Protein 1HDO (pdb70)

Organism: Homo sapiens (NCBI:txid9606)

Radius of gyration: 15.51 Å; Cα contacts (8 Å, |Δi|>4): 455; chains: 1; bounding box: 37×44×35 Å

Nearest PDB structures (foldseek):
  7er7-assembly1_A  TM=9.898E-01  e=9.918E-41  Homo sapiens
  6opl-assembly1_A  TM=9.781E-01  e=6.608E-40  Homo sapiens
  6jkh-assembly1_B  TM=7.289E-01  e=4.447E-11  Homo sapiens
  8skb-assembly2_C  TM=8.004E-01  e=4.472E-08  Myrciaria dubia
  8skb-assembly2_D-3  TM=7.369E-01  e=1.580E-08  Myrciaria dubia

Foldseek 3Di:
DAFAEEEEEPLLPPLNVLLQLVCQVVRHQYEYEAQDCVSHDDDGGDHNYYQHDALLDLVSLLVRQAPGQEYEYPDDDVPDQDADQRLLSSLLSNLVSCVVRVHFYYEYEQALCVQPDVVPDPVSNVRSNVNSVSNVVSQLPSNGFYFYEHEAAEAQDDDDCPWDKDQRSDGDDRYDHSNNSSVVSVVVRGDSPRGSTYIYTDDDD

Solvent-accessible surface area: 9564 Å² total; per-residue (Å²): 235,84,28,107,52,0,0,0,1,15,0,24,18,95,9,1,64,15,0,2,32,29,0,35,136,71,44,31,52,0,7,0,12,5,180,64,60,95,130,29,62,88,152,50,44,135,20,57,79,68,20,92,13,42,11,83,107,62,71,26,0,48,129,0,0,39,51,13,59,0,0,0,0,18,28,46,28,143,148,82,68,55,116,21,69,58,0,0,69,0,0,111,30,0,16,62,4,0,118,74,75,69,6,71,9,0,0,0,11,6,16,0,38,38,48,38,62,98,119,149,16,55,125,181,55,62,26,18,4,56,0,22,76,87,0,25,99,18,0,126,105,11,72,34,81,10,0,2,0,2,6,9,129,42,6,115,43,100,90,58,36,62,30,58,38,34,95,67,1,174,42,54,23,147,32,0,0,52,47,0,0,0,65,1,0,18,96,0,8,84,22,110,95,28,29,71,84,25,0,1,0,0,34,127,106

B-factor: mean 17.64, std 9.63, range [7.22, 84.58]

GO terms:
  GO:0005737 cytoplasm (C, IDA)
  GO:0005829 cytosol (C, IDA)
  GO:0042167 heme catabolic process (P, IDA)
  GO:0035605 peptidyl-cysteine S-nitrosylase activity (F, IDA)
  GO:0042602 riboflavin reductase (NADPH) activity (F, IDA)
  GO:0004074 biliverdin reductase [NAD(P)H] activity (F, IDA)
  GO:0046627 negative regulation of insulin receptor signaling pathway (P, IDA)
  GO:0052873 FMN reductase (NADPH) activity (F, EXP)
  GO:0052874 FMN reductase (NADH) activity (F, EXP)
  GO:0005737 cytoplasm (C, EXP)
  GO:0042602 riboflavin reductase (NADPH) activity (F, EXP)
  GO:0042602 riboflavin reductase (NADPH) activity (F, IMP)
  GO:0030219 megakaryocyte differentiation (P, IMP)
  GO:0004074 biliverdin reductase [NAD(P)H] activity (F, TAS)
  GO:0005829 cytosol (C, TAS)
  GO:0005515 protein binding (F, IPI)
  GO:0070062 extracellular exosome (C, HDA)

Secondary structure (DSSP, 8-state):
----EEEEESTTSHHHHHHHHHHHHTT-EEEEEES-GGGS-SSS---SEEEES-TTSHHHHHHHHTT-SEEEE----TT--S---HHHHHHHHHHHHHHHHT--EEEEE--GGGTS-TT-S-GGGHHHHHHHHHHHHHHHHT-SEEEEE--SEEE-PPP-S--EEESSS-SS-SEEEHHHHHHHHHHTTS-STTTT-EEEEE---

CATH classification: 3.40.50.720

InterPro domains:
  IPR016040 NAD(P)-binding domain [PF13460] (10-191)
  IPR036291 NAD(P)-binding domain superfamily [SSF51735] (1-197)
  IPR051606 Polyketide Oxidoreductase-like [PTHR43355] (1-206)

Sequence (205 aa):
MAVKKIAIFGATGQTGLTTLAQAVQAGYEVTVLVRDSSRLPSEGPRPAHVVVGDVLQAADVDKTVAGQDAVIVLLGTRNDLSPTTVMSEGARNIVAAMKAHGVDKVVACTSAFLLWDPTKVPPRLQAVTDDHIRMHKVLRESGGLKYVAVMPPHIGDQPLTGAYTVTLDGRGPSRVISKHDLGHFMLRCLTTDEYDGHSTYPSHQY

Structure (mmCIF, N/CA/C/O backbone):
data_1HDO
#
_entry.id   1HDO
#
_cell.length_a   40.000
_cell.length_b   49.200
_cell.length_c   106.600
_cell.angle_alpha   90.00
_cell.angle_beta   90.00
_cell.angle_gamma   90.00
#
_symmetry.space_group_name_H-M   'P 21 21 21'
#
loop_
_entity.id
_entity.type
_entity.pdbx_description
1 polymer 'BILIVERDIN IX BETA REDUCTASE'
2 non-polymer 'NADP NICOTINAMIDE-ADENINE-DINUCLEOTIDE PHOSPHATE'
3 water water
#
loop_
_atom_site.group_PDB
_atom_site.id
_atom_site.type_symbol
_atom_site.label_atom_id
_atom_site.label_alt_id
_atom_site.label_comp_id
_atom_site.label_asym_id
_atom_site.label_entity_id
_atom_site.label_seq_id
_atom_site.pdbx_PDB_ins_code
_atom_site.Cartn_x
_atom_site.Cartn_y
_atom_site.Cartn_z
_atom_site.occupancy
_atom_site.B_iso_or_equiv
_atom_site.auth_seq_id
_atom_site.auth_comp_id
_atom_site.auth_asym_id
_atom_site.auth_atom_id
_atom_site.pdbx_PDB_model_num
ATOM 1 N N . MET A 1 1 ? 13.092 21.693 19.874 1.00 53.31 1 MET A N 1
ATOM 2 C CA . MET A 1 1 ? 14.390 21.823 19.209 1.00 49.67 1 MET A CA 1
ATOM 3 C C . MET A 1 1 ? 14.873 20.666 18.367 1.00 46.04 1 MET A C 1
ATOM 4 O O . MET A 1 1 ? 14.828 19.461 18.699 1.00 50.83 1 MET A O 1
ATOM 9 N N . ALA A 1 2 ? 15.422 20.984 17.157 1.00 39.41 2 ALA A N 1
ATOM 10 C CA . ALA A 1 2 ? 15.546 19.805 16.307 1.00 33.96 2 ALA A CA 1
ATOM 11 C C . ALA A 1 2 ? 16.942 19.170 16.354 1.00 26.32 2 ALA A C 1
ATOM 12 O O . ALA A 1 2 ? 17.991 19.772 16.613 1.00 33.05 2 ALA A O 1
ATOM 19 N N . VAL A 1 3 ? 16.924 17.879 16.087 1.00 19.76 3 VAL A N 1
ATOM 20 C CA . VAL A 1 3 ? 18.170 17.135 15.982 1.00 15.83 3 VAL A CA 1
ATOM 21 C C . VAL A 1 3 ? 18.995 17.743 14.844 1.00 14.75 3 VAL A C 1
ATOM 22 O O . VAL A 1 3 ? 18.538 17.965 13.737 1.00 16.62 3 VAL A O 1
ATOM 35 N N . LYS A 1 4 ? 20.276 17.966 15.129 1.00 14.97 4 LYS A N 1
ATOM 36 C CA . LYS A 1 4 ? 21.222 18.395 14.116 1.00 15.27 4 LYS A CA 1
ATOM 37 C C . LYS A 1 4 ? 22.442 17.490 13.986 1.00 13.53 4 LYS A C 1
ATOM 38 O O . LYS A 1 4 ? 22.887 17.181 12.889 1.00 14.81 4 LYS A O 1
ATOM 57 N N . LYS A 1 5 ? 22.979 17.039 15.115 1.00 12.38 5 LYS A N 1
ATOM 58 C CA . LYS A 1 5 ? 24.152 16.183 15.172 1.00 11.60 5 LYS A CA 1
ATOM 59 C C . LYS A 1 5 ? 23.718 14.756 15.453 1.00 10.39 5 LYS A C 1
ATOM 60 O O . LYS A 1 5 ? 23.007 14.482 16.422 1.00 11.18 5 LYS A O 1
ATOM 95 N N . ILE A 1 6 ? 24.102 13.816 14.598 1.00 9.83 6 ILE A N 1
ATOM 96 C CA . ILE A 1 6 ? 23.817 12.426 14.864 1.00 9.41 6 ILE A CA 1
ATOM 97 C C . ILE A 1 6 ? 25.048 11.573 14.682 1.00 8.58 6 ILE A C 1
ATOM 98 O O . ILE A 1 6 ? 25.950 11.870 13.882 1.00 9.65 6 ILE A O 1
ATOM 114 N N . ALA A 1 7 ? 25.060 10.461 15.433 1.00 8.97 7 ALA A N 1
ATOM 115 C CA . ALA A 1 7 ? 25.966 9.358 15.175 1.00 9.07 7 ALA A CA 1
ATOM 116 C C . ALA A 1 7 ? 25.239 8.268 14.433 1.00 8.60 7 ALA A C 1
ATOM 117 O O . ALA A 1 7 ? 24.090 7.950 14.823 1.00 10.21 7 ALA A O 1
ATOM 124 N N . ILE A 1 8 ? 25.877 7.653 13.475 1.00 8.47 8 ILE A N 1
ATOM 125 C CA . ILE A 1 8 ? 25.362 6.469 12.836 1.00 8.22 8 ILE A CA 1
ATOM 126 C C . ILE A 1 8 ? 26.337 5.340 13.075 1.00 8.19 8 ILE A C 1
ATOM 127 O O . ILE A 1 8 ? 27.530 5.484 12.773 1.00 9.46 8 ILE A O 1
ATOM 143 N N . PHE A 1 9 ? 25.833 4.231 13.596 1.00 8.27 9 PHE A N 1
ATOM 144 C CA . PHE A 1 9 ? 26.548 2.974 13.743 1.00 7.90 9 PHE A CA 1
ATOM 145 C C . PHE A 1 9 ? 26.114 2.041 12.633 1.00 7.89 9 PHE A C 1
ATOM 146 O O . PHE A 1 9 ? 24.915 1.981 12.318 1.00 8.53 9 PHE A O 1
ATOM 163 N N . GLY A 1 10 ? 27.023 1.343 11.997 1.00 7.94 10 GLY A N 1
ATOM 164 C CA . GLY A 1 10 ? 26.736 0.532 10.829 1.00 8.66 10 GLY A CA 1
ATOM 165 C C . GLY A 1 10 ? 26.584 1.346 9.572 1.00 8.62 10 GLY A C 1
ATOM 166 O O . GLY A 1 10 ? 25.906 0.875 8.642 1.00 9.20 10 GLY A O 1
ATOM 170 N N . ALA A 1 11 ? 27.243 2.485 9.479 1.00 8.74 11 ALA A N 1
ATOM 171 C CA . ALA A 1 11 ? 27.115 3.347 8.313 1.00 9.12 11 ALA A CA 1
ATOM 172 C C . ALA A 1 11 ? 27.701 2.784 7.026 1.00 9.53 11 ALA A C 1
ATOM 173 O O . ALA A 1 11 ? 27.360 3.272 5.965 1.00 10.42 11 ALA A O 1
ATOM 180 N N . THR A 1 12 ? 28.566 1.798 7.147 1.00 10.33 12 THR A N 1
ATOM 181 C CA . THR A 1 12 ? 29.149 1.179 5.948 1.00 10.24 12 THR A CA 1
ATOM 182 C C . THR A 1 12 ? 28.373 -0.006 5.427 1.00 9.69 12 THR A C 1
ATOM 183 O O . THR A 1 12 ? 28.760 -0.567 4.390 1.00 10.88 12 THR A O 1
ATOM 193 N N . GLY A 1 13 ? 27.294 -0.391 6.088 1.00 10.28 13 GLY A N 1
ATOM 194 C CA . GLY A 1 13 ? 26.487 -1.507 5.664 1.00 10.36 13 GLY A CA 1
ATOM 195 C C . GLY A 1 13 ? 25.521 -1.072 4.585 1.00 9.18 13 GLY A C 1
ATOM 196 O O . GLY A 1 13 ? 25.472 0.076 4.116 1.00 9.31 13 GLY A O 1
ATOM 200 N N . GLN A 1 14 ? 24.717 -2.023 4.140 1.00 10.67 14 GLN A N 1
ATOM 201 C CA . GLN A 1 14 ? 23.878 -1.688 2.978 1.00 12.24 14 GLN A CA 1
ATOM 202 C C . GLN A 1 14 ? 22.885 -0.595 3.291 1.00 9.93 14 GLN A C 1
ATOM 203 O O . GLN A 1 14 ? 22.698 0.271 2.444 1.00 11.35 14 GLN A O 1
ATOM 217 N N . THR A 1 15 ? 22.244 -0.659 4.422 1.00 8.93 15 THR A N 1
ATOM 218 C CA . THR A 1 15 ? 21.331 0.400 4.785 1.00 8.29 15 THR A CA 1
ATOM 219 C C . THR A 1 15 ? 22.069 1.599 5.308 1.00 8.31 15 THR A C 1
ATOM 220 O O . THR A 1 15 ? 21.701 2.748 5.045 1.00 8.54 15 THR A O 1
ATOM 230 N N . GLY A 1 16 ? 23.142 1.352 6.013 1.00 8.54 16 GLY A N 1
ATOM 231 C CA . GLY A 1 16 ? 23.905 2.481 6.571 1.00 8.42 16 GLY A CA 1
ATOM 232 C C . GLY A 1 16 ? 24.440 3.425 5.514 1.00 8.08 16 GLY A C 1
ATOM 233 O O . GLY A 1 16 ? 24.400 4.640 5.719 1.00 8.47 16 GLY A O 1
ATOM 237 N N . LEU A 1 17 ? 24.891 2.881 4.390 1.00 8.32 17 LEU A N 1
ATOM 238 C CA . LEU A 1 17 ? 25.514 3.777 3.407 1.00 8.48 17 LEU A CA 1
ATOM 239 C C . LEU A 1 17 ? 24.497 4.809 2.915 1.00 9.15 17 LEU A C 1
ATOM 240 O O . LEU A 1 17 ? 24.804 5.991 2.747 1.00 9.06 17 LEU A O 1
ATOM 256 N N . THR A 1 18 ? 23.291 4.323 2.588 1.00 9.03 18 THR A N 1
ATOM 257 C CA . THR A 1 18 ? 22.298 5.229 2.048 1.00 8.92 18 THR A CA 1
ATOM 258 C C . THR A 1 18 ? 21.721 6.106 3.155 1.00 8.50 18 THR A C 1
ATOM 259 O O . THR A 1 18 ? 21.390 7.272 2.894 1.00 9.03 18 THR A O 1
ATOM 269 N N . THR A 1 19 ? 21.596 5.594 4.358 1.00 8.58 19 THR A N 1
ATOM 270 C CA . THR A 1 19 ? 21.171 6.446 5.458 1.00 8.32 19 THR A CA 1
ATOM 271 C C . THR A 1 19 ? 22.157 7.582 5.679 1.00 8.56 19 THR A C 1
ATOM 272 O O . THR A 1 19 ? 21.771 8.706 5.913 1.00 9.00 19 THR A O 1
ATOM 282 N N . LEU A 1 20 ? 23.446 7.248 5.642 1.00 8.66 20 LEU A N 1
ATOM 283 C CA . LEU A 1 20 ? 24.491 8.254 5.779 1.00 8.73 20 LEU A CA 1
ATOM 284 C C . LEU A 1 20 ? 24.409 9.288 4.672 1.00 8.47 20 LEU A C 1
ATOM 285 O O . LEU A 1 20 ? 24.388 10.489 4.959 1.00 9.08 20 LEU A O 1
ATOM 301 N N . ALA A 1 21 ? 24.319 8.823 3.418 1.00 8.81 21 ALA A N 1
ATOM 302 C CA . ALA A 1 21 ? 24.247 9.780 2.328 1.00 8.82 21 ALA A CA 1
ATOM 303 C C . ALA A 1 21 ? 23.037 10.686 2.479 1.00 8.84 21 ALA A C 1
ATOM 304 O O . ALA A 1 21 ? 23.104 11.906 2.313 1.00 9.92 21 ALA A O 1
ATOM 311 N N . GLN A 1 22 ? 21.887 10.108 2.779 1.00 8.80 22 GLN A N 1
ATOM 312 C CA . GLN A 1 22 ? 20.660 10.851 2.958 1.00 9.19 22 GLN A CA 1
ATOM 313 C C . GLN A 1 22 ? 20.775 11.848 4.114 1.00 9.10 22 GLN A C 1
ATOM 314 O O . GLN A 1 22 ? 20.299 12.964 4.017 1.00 9.74 22 GLN A O 1
ATOM 328 N N . ALA A 1 23 ? 21.358 11.401 5.209 1.00 9.28 23 ALA A N 1
ATOM 329 C CA . ALA A 1 23 ? 21.426 12.268 6.350 1.00 9.34 23 ALA A CA 1
ATOM 330 C C . ALA A 1 23 ? 22.276 13.500 6.061 1.00 9.03 23 ALA A C 1
ATOM 331 O O . ALA A 1 23 ? 21.964 14.596 6.458 1.00 9.82 23 ALA A O 1
ATOM 338 N N . VAL A 1 24 ? 23.419 13.264 5.415 1.00 9.29 24 VAL A N 1
ATOM 339 C CA . VAL A 1 24 ? 24.281 14.407 5.089 1.00 9.73 24 VAL A CA 1
ATOM 340 C C . VAL A 1 24 ? 23.557 15.302 4.119 1.00 10.14 24 VAL A C 1
ATOM 341 O O . VAL A 1 24 ? 23.555 16.534 4.227 1.00 11.17 24 VAL A O 1
ATOM 354 N N . GLN A 1 25 ? 22.903 14.728 3.089 1.00 10.65 25 GLN A N 1
ATOM 355 C CA . GLN A 1 25 ? 22.212 15.553 2.096 1.00 11.36 25 GLN A CA 1
ATOM 356 C C . GLN A 1 25 ? 21.116 16.354 2.773 1.00 11.88 25 GLN A C 1
ATOM 357 O O . GLN A 1 25 ? 20.860 17.492 2.324 1.00 12.35 25 GLN A O 1
ATOM 371 N N . ALA A 1 26 ? 20.475 15.824 3.801 1.00 10.44 26 ALA A N 1
ATOM 372 C CA . ALA A 1 26 ? 19.385 16.483 4.502 1.00 11.43 26 ALA A CA 1
ATOM 373 C C . ALA A 1 26 ? 19.842 17.588 5.447 1.00 12.66 26 ALA A C 1
ATOM 374 O O . ALA A 1 26 ? 19.020 18.340 5.975 1.00 17.30 26 ALA A O 1
ATOM 381 N N . GLY A 1 27 ? 21.152 17.683 5.687 1.00 11.08 27 GLY A N 1
ATOM 382 C CA . GLY A 1 27 ? 21.659 18.735 6.507 1.00 11.88 27 GLY A CA 1
ATOM 383 C C . GLY A 1 27 ? 22.166 18.350 7.882 1.00 11.28 27 GLY A C 1
ATOM 384 O O . GLY A 1 27 ? 22.586 19.224 8.670 1.00 14.22 27 GLY A O 1
ATOM 388 N N . TYR A 1 28 ? 22.120 17.069 8.214 1.00 10.58 28 TYR A N 1
ATOM 389 C CA . TYR A 1 28 ? 22.626 16.637 9.496 1.00 10.57 28 TYR A CA 1
ATOM 390 C C . TYR A 1 28 ? 24.147 16.711 9.496 1.00 10.93 28 TYR A C 1
ATOM 391 O O . TYR A 1 28 ? 24.803 16.485 8.503 1.00 11.16 28 TYR A O 1
ATOM 408 N N . GLU A 1 29 ? 24.709 16.962 10.675 1.00 10.52 29 GLU A N 1
ATOM 409 C CA . GLU A 1 29 ? 26.110 16.871 10.945 1.00 10.04 29 GLU A CA 1
ATOM 410 C C . GLU A 1 29 ? 26.362 15.487 11.519 1.00 9.93 29 GLU A C 1
ATOM 411 O O . GLU A 1 29 ? 25.963 15.150 12.619 1.00 10.30 29 GLU A O 1
ATOM 423 N N . VAL A 1 30 ? 26.935 14.632 10.671 1.00 9.61 30 VAL A N 1
ATOM 424 C CA . VAL A 1 30 ? 26.966 13.211 10.924 1.00 9.39 30 VAL A CA 1
ATOM 425 C C . VAL A 1 30 ? 28.350 12.728 11.347 1.00 9.27 30 VAL A C 1
ATOM 426 O O . VAL A 1 30 ? 29.353 13.038 10.656 1.00 10.31 30 VAL A O 1
ATOM 439 N N . THR A 1 31 ? 28.390 11.940 12.389 1.00 8.72 31 THR A N 1
ATOM 440 C CA . THR A 1 31 ? 29.568 11.197 12.830 1.00 9.41 31 THR A CA 1
ATOM 441 C C . THR A 1 31 ? 29.321 9.723 12.646 1.00 9.49 31 THR A C 1
ATOM 442 O O . THR A 1 31 ? 28.231 9.235 12.966 1.00 9.77 31 THR A O 1
ATOM 452 N N . VAL A 1 32 ? 30.317 9.027 12.124 1.00 8.62 32 VAL A N 1
ATOM 453 C CA . VAL A 1 32 ? 30.230 7.588 11.955 1.00 8.74 32 VAL A CA 1
ATOM 454 C C . VAL A 1 32 ? 31.356 6.915 12.683 1.00 9.07 32 VAL A C 1
ATOM 455 O O . VAL A 1 32 ? 32.486 7.420 12.750 1.00 10.86 32 VAL A O 1
ATOM 468 N N . LEU A 1 33 ? 31.118 5.712 13.196 1.00 9.04 33 LEU A N 1
ATOM 469 C CA . LEU A 1 33 ? 32.118 4.790 13.719 1.00 9.05 33 LEU A CA 1
ATOM 470 C C . LEU A 1 33 ? 32.282 3.684 12.692 1.00 9.00 33 LEU A C 1
ATOM 471 O O . LEU A 1 33 ? 31.325 2.957 12.402 1.00 9.74 33 LEU A O 1
ATOM 487 N N . VAL A 1 34 ? 33.505 3.539 12.181 1.00 9.49 34 VAL A N 1
ATOM 488 C CA . VAL A 1 34 ? 33.766 2.495 11.194 1.00 9.64 34 VAL A CA 1
ATOM 489 C C . VAL A 1 34 ? 35.039 1.756 11.587 1.00 10.64 34 VAL A C 1
ATOM 490 O O . VAL A 1 34 ? 36.012 2.392 12.014 1.00 10.52 34 VAL A O 1
ATOM 503 N N . ARG A 1 35 ? 35.042 0.479 11.384 1.00 11.62 35 ARG A N 1
ATOM 504 C CA . ARG A 1 35 ? 36.266 -0.304 11.597 1.00 12.31 35 ARG A CA 1
ATOM 505 C C . ARG A 1 35 ? 37.277 -0.067 10.494 1.00 11.39 35 ARG A C 1
ATOM 506 O O . ARG A 1 35 ? 38.465 -0.154 10.682 1.00 14.20 35 ARG A O 1
ATOM 527 N N . ASP A 1 36 ? 36.795 0.227 9.317 1.00 12.16 36 ASP A N 1
ATOM 528 C CA . ASP A 1 36 ? 37.614 0.264 8.091 1.00 11.41 36 ASP A CA 1
ATOM 529 C C . ASP A 1 36 ? 37.084 1.381 7.224 1.00 11.64 36 ASP A C 1
ATOM 530 O O . ASP A 1 36 ? 36.037 1.269 6.577 1.00 12.30 36 ASP A O 1
ATOM 539 N N . SER A 1 37 ? 37.813 2.484 7.187 1.00 11.43 37 SER A N 1
ATOM 540 C CA . SER A 1 37 ? 37.353 3.680 6.478 1.00 12.31 37 SER A CA 1
ATOM 541 C C . SER A 1 37 ? 37.336 3.476 4.978 1.00 11.33 37 SER A C 1
ATOM 542 O O . SER A 1 37 ? 36.709 4.287 4.264 1.00 12.22 37 SER A O 1
ATOM 549 N N . SER A 1 38 ? 38.000 2.463 4.457 1.00 11.88 38 SER A N 1
ATOM 550 C CA . SER A 1 38 ? 37.937 2.229 3.016 1.00 12.21 38 SER A CA 1
ATOM 551 C C . SER A 1 38 ? 36.553 1.811 2.585 1.00 11.45 38 SER A C 1
ATOM 552 O O . SER A 1 38 ? 36.258 1.835 1.394 1.00 12.89 38 SER A O 1
ATOM 559 N N . ARG A 1 39 ? 35.683 1.408 3.510 1.00 10.49 39 ARG A N 1
ATOM 560 C CA . ARG A 1 39 ? 34.347 1.009 3.189 1.00 11.70 39 ARG A CA 1
ATOM 561 C C . ARG A 1 39 ? 33.410 2.207 3.094 1.00 12.41 39 ARG A C 1
ATOM 562 O O . ARG A 1 39 ? 32.234 1.999 2.788 1.00 13.78 39 ARG A O 1
ATOM 583 N N . LEU A 1 40 ? 33.873 3.413 3.345 1.00 11.69 40 LEU A N 1
ATOM 584 C CA . LEU A 1 40 ? 33.117 4.642 3.088 1.00 12.10 40 LEU A CA 1
ATOM 585 C C . LEU A 1 40 ? 33.375 5.093 1.671 1.00 12.03 40 LEU A C 1
ATOM 586 O O . LEU A 1 40 ? 34.482 4.986 1.169 1.00 14.73 40 LEU A O 1
ATOM 602 N N . PRO A 1 41 ? 32.382 5.638 0.984 1.00 11.58 41 PRO A N 1
ATOM 603 C CA . PRO A 1 41 ? 32.601 6.099 -0.388 1.00 12.62 41 PRO A CA 1
ATOM 604 C C . PRO A 1 41 ? 33.307 7.461 -0.452 1.00 12.12 41 PRO A C 1
ATOM 605 O O . PRO A 1 41 ? 33.274 8.258 0.452 1.00 12.67 41 PRO A O 1
ATOM 616 N N . SER A 1 42 ? 33.934 7.694 -1.604 1.00 14.00 42 SER A N 1
ATOM 617 C CA . SER A 1 42 ? 34.442 9.013 -1.954 1.00 15.06 42 SER A CA 1
ATOM 618 C C . SER A 1 42 ? 33.385 9.919 -2.619 1.00 14.03 42 SER A C 1
ATOM 619 O O . SER A 1 42 ? 33.282 11.105 -2.244 1.00 15.45 42 SER A O 1
ATOM 630 N N . GLU A 1 43 ? 32.641 9.383 -3.571 1.00 14.69 43 GLU A N 1
ATOM 631 C CA . GLU A 1 43 ? 31.607 10.137 -4.258 1.00 14.46 43 GLU A CA 1
ATOM 632 C C . GLU A 1 43 ? 30.416 10.319 -3.313 1.00 12.89 43 GLU A C 1
ATOM 633 O O . GLU A 1 43 ? 30.204 9.548 -2.392 1.00 13.33 43 GLU A O 1
ATOM 645 N N . GLY A 1 44 ? 29.679 11.371 -3.600 1.00 12.00 44 GLY A N 1
ATOM 646 C CA . GLY A 1 44 ? 28.452 11.642 -2.861 1.00 12.63 44 GLY A CA 1
ATOM 647 C C . GLY A 1 44 ? 28.689 12.352 -1.557 1.00 10.73 44 GLY A C 1
ATOM 648 O O . GLY A 1 44 ? 29.797 12.763 -1.220 1.00 11.76 44 GLY A O 1
ATOM 652 N N . PRO A 1 45 ? 27.615 12.472 -0.787 1.00 11.15 45 PRO A N 1
ATOM 653 C CA . PRO A 1 45 ? 27.720 13.187 0.494 1.00 10.68 45 PRO A CA 1
ATOM 654 C C . PRO A 1 45 ? 28.631 12.452 1.434 1.00 10.41 45 PRO A C 1
ATOM 655 O O . PRO A 1 45 ? 28.716 11.198 1.429 1.00 12.03 45 PRO A O 1
ATOM 666 N N . ARG A 1 46 ? 29.330 13.206 2.290 1.00 10.34 46 ARG A N 1
ATOM 667 C CA . ARG A 1 46 ? 30.391 12.701 3.146 1.00 10.10 46 ARG A CA 1
ATOM 668 C C . ARG A 1 46 ? 30.066 13.051 4.571 1.00 9.99 46 ARG A C 1
ATOM 669 O O . ARG A 1 46 ? 29.626 14.177 4.869 1.00 10.79 46 ARG A O 1
ATOM 690 N N . PRO A 1 47 ? 30.332 12.148 5.521 1.00 10.15 47 PRO A N 1
ATOM 691 C CA . PRO A 1 47 ? 30.117 12.485 6.914 1.00 10.58 47 PRO A CA 1
ATOM 692 C C . PRO A 1 47 ? 31.013 13.624 7.368 1.00 10.08 47 PRO A C 1
ATOM 693 O O . PRO A 1 47 ? 32.110 13.812 6.858 1.00 10.49 47 PRO A O 1
ATOM 704 N N . ALA A 1 48 ? 30.531 14.350 8.374 1.00 10.10 48 ALA A N 1
ATOM 705 C CA . ALA A 1 48 ? 31.373 15.391 8.943 1.00 10.49 48 ALA A CA 1
ATOM 706 C C . ALA A 1 48 ? 32.497 14.866 9.763 1.00 10.41 48 ALA A C 1
ATOM 707 O O . ALA A 1 48 ? 33.547 15.503 9.900 1.00 12.58 48 ALA A O 1
ATOM 714 N N . HIS A 1 49 ? 32.318 13.737 10.444 1.00 10.24 49 HIS A N 1
ATOM 715 C CA . HIS A 1 49 ? 33.307 13.202 11.373 1.00 10.79 49 HIS A CA 1
ATOM 716 C C . HIS A 1 49 ? 33.346 11.685 11.233 1.00 10.84 49 HIS A C 1
ATOM 717 O O . HIS A 1 49 ? 32.311 11.032 11.207 1.00 11.01 49 HIS A O 1
ATOM 731 N N . VAL A 1 50 ? 34.556 11.161 11.171 1.00 11.26 50 VAL A N 1
ATOM 732 C CA . VAL A 1 50 ? 34.798 9.714 11.075 1.00 11.69 50 VAL A CA 1
ATOM 733 C C . VAL A 1 50 ? 35.632 9.270 12.254 1.00 11.74 50 VAL A C 1
ATOM 734 O O . VAL A 1 50 ? 36.734 9.811 12.466 1.00 14.27 50 VAL A O 1
ATOM 747 N N . VAL A 1 51 ? 35.100 8.336 13.026 1.00 11.07 51 VAL A N 1
ATOM 748 C CA . VAL A 1 51 ? 35.876 7.700 14.081 1.00 11.72 51 VAL A CA 1
ATOM 749 C C . VAL A 1 51 ? 36.176 6.293 13.630 1.00 10.79 51 VAL A C 1
ATOM 750 O O . VAL A 1 51 ? 35.272 5.569 13.237 1.00 10.99 51 VAL A O 1
ATOM 763 N N . VAL A 1 52 ? 37.444 5.947 13.667 1.00 11.97 52 VAL A N 1
ATOM 764 C CA . VAL A 1 52 ? 37.884 4.605 13.321 1.00 12.09 52 VAL A CA 1
ATOM 765 C C . VAL A 1 52 ? 37.950 3.795 14.616 1.00 12.23 52 VAL A C 1
ATOM 766 O O . VAL A 1 52 ? 38.628 4.177 15.568 1.00 14.72 52 VAL A O 1
ATOM 779 N N . GLY A 1 53 ? 37.188 2.725 14.652 1.00 11.56 53 GLY A N 1
ATOM 780 C CA . GLY A 1 53 ? 37.132 1.879 15.823 1.00 11.72 53 GLY A CA 1
ATOM 781 C C . GLY A 1 53 ? 36.019 0.894 15.730 1.00 10.63 53 GLY A C 1
ATOM 782 O O . GLY A 1 53 ? 35.459 0.639 14.664 1.00 11.70 53 GLY A O 1
ATOM 786 N N . ASP A 1 54 ? 35.685 0.333 16.870 1.00 10.28 54 ASP A N 1
ATOM 787 C CA . ASP A 1 54 ? 34.841 -0.852 16.959 1.00 10.42 54 ASP A CA 1
ATOM 788 C C . ASP A 1 54 ? 33.724 -0.634 17.955 1.00 9.74 54 ASP A C 1
ATOM 789 O O . ASP A 1 54 ? 33.962 -0.092 19.032 1.00 10.26 54 ASP A O 1
ATOM 798 N N . VAL A 1 55 ? 32.507 -1.036 17.595 1.00 9.57 55 VAL A N 1
ATOM 799 C CA . VAL A 1 55 ? 31.395 -0.842 18.506 1.00 9.18 55 VAL A CA 1
ATOM 800 C C . VAL A 1 55 ? 31.519 -1.673 19.781 1.00 10.11 55 VAL A C 1
ATOM 801 O O . VAL A 1 55 ? 30.823 -1.404 20.746 1.00 10.83 55 VAL A O 1
ATOM 814 N N . LEU A 1 56 ? 32.400 -2.660 19.782 1.00 10.16 56 LEU A N 1
ATOM 815 C CA . LEU A 1 56 ? 32.660 -3.484 20.919 1.00 10.43 56 LEU A CA 1
ATOM 816 C C . LEU A 1 56 ? 33.654 -2.865 21.895 1.00 10.59 56 LEU A C 1
ATOM 817 O O . LEU A 1 56 ? 33.871 -3.415 22.966 1.00 15.79 56 LEU A O 1
ATOM 833 N N . GLN A 1 57 ? 34.254 -1.752 21.508 1.00 10.46 57 GLN A N 1
ATOM 834 C CA . GLN A 1 57 ? 35.182 -1.015 22.387 1.00 11.39 57 GLN A CA 1
ATOM 835 C C . GLN A 1 57 ? 34.461 0.207 22.939 1.00 11.12 57 GLN A C 1
ATOM 836 O O . GLN A 1 57 ? 34.171 1.135 22.182 1.00 11.62 57 GLN A O 1
ATOM 850 N N . ALA A 1 58 ? 34.213 0.207 24.227 1.00 11.84 58 ALA A N 1
ATOM 851 C CA . ALA A 1 58 ? 33.468 1.285 24.849 1.00 12.46 58 ALA A CA 1
ATOM 852 C C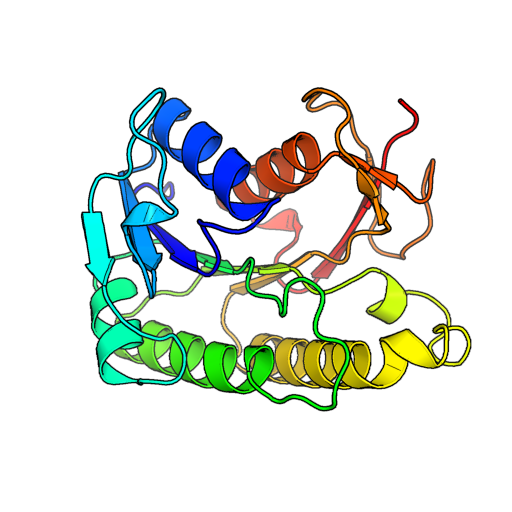 . ALA A 1 58 ? 34.060 2.648 24.537 1.00 12.62 58 ALA A C 1
ATOM 853 O O . ALA A 1 58 ? 33.313 3.588 24.286 1.00 13.82 58 ALA A O 1
ATOM 860 N N . ALA A 1 59 ? 35.380 2.755 24.538 1.00 13.51 59 ALA A N 1
ATOM 861 C CA . ALA A 1 59 ? 35.973 4.058 24.342 1.00 14.21 59 ALA A CA 1
ATOM 862 C C . ALA A 1 59 ? 35.701 4.587 22.945 1.00 12.79 59 ALA A C 1
ATOM 863 O O . ALA A 1 59 ? 35.545 5.786 22.759 1.00 13.67 59 ALA A O 1
ATOM 870 N N . ASP A 1 60 ? 35.678 3.668 21.973 1.00 11.49 60 ASP A N 1
ATOM 871 C CA . ASP A 1 60 ? 35.426 4.088 20.592 1.00 11.61 60 ASP A CA 1
ATOM 872 C C . ASP A 1 60 ? 33.970 4.574 20.461 1.00 11.03 60 ASP A C 1
ATOM 873 O O . ASP A 1 60 ? 33.707 5.561 19.786 1.00 11.89 60 ASP A O 1
ATOM 882 N N . VAL A 1 61 ? 33.059 3.836 21.071 1.00 10.40 61 VAL A N 1
ATOM 883 C CA . VAL A 1 61 ? 31.649 4.222 21.060 1.00 10.43 61 VAL A CA 1
ATOM 884 C C . VAL A 1 61 ? 31.489 5.541 21.787 1.00 10.84 61 VAL A C 1
ATOM 885 O O . VAL A 1 61 ? 30.760 6.437 21.319 1.00 11.30 61 VAL A O 1
ATOM 898 N N . ASP A 1 62 ? 32.163 5.691 22.923 1.00 12.70 62 ASP A N 1
ATOM 899 C CA . ASP A 1 62 ? 32.000 6.929 23.672 1.00 13.16 62 ASP A CA 1
ATOM 900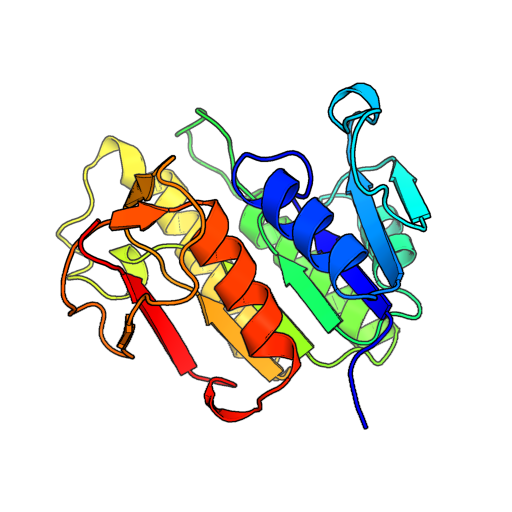 C C . ASP A 1 62 ? 32.400 8.118 22.837 1.00 14.40 62 ASP A C 1
ATOM 901 O O . ASP A 1 62 ? 31.719 9.147 22.820 1.00 15.15 62 ASP A O 1
ATOM 910 N N . LYS A 1 63 ? 33.522 8.018 22.119 1.00 14.44 63 LYS A N 1
ATOM 911 C CA . LYS A 1 63 ? 34.008 9.118 21.300 1.00 16.93 63 LYS A CA 1
ATOM 912 C C . LYS A 1 63 ? 33.024 9.462 20.192 1.00 13.70 63 LYS A C 1
ATOM 913 O O . LYS A 1 63 ? 32.943 10.608 19.717 1.00 16.64 63 LYS A O 1
ATOM 932 N N . THR A 1 64 ? 32.299 8.471 19.713 1.00 12.63 64 THR A N 1
ATOM 933 C CA . THR A 1 64 ? 31.346 8.624 18.615 1.00 11.30 64 THR A CA 1
ATOM 934 C C . THR A 1 64 ? 30.059 9.274 19.112 1.00 10.66 64 THR A C 1
ATOM 935 O O . THR A 1 64 ? 29.459 10.086 18.407 1.00 11.20 64 THR A O 1
ATOM 945 N N . VAL A 1 65 ? 29.619 8.935 20.313 1.00 10.95 65 VAL A N 1
ATOM 946 C CA . VAL A 1 65 ? 28.349 9.455 20.833 1.00 11.32 65 VAL A CA 1
ATOM 947 C C . VAL A 1 65 ? 28.478 10.817 21.450 1.00 11.90 65 VAL A C 1
ATOM 948 O O . VAL A 1 65 ? 27.485 11.538 21.514 1.00 12.26 65 VAL A O 1
ATOM 961 N N . ALA A 1 66 ? 29.662 11.143 21.953 1.00 13.13 66 ALA A N 1
ATOM 962 C CA . ALA A 1 66 ? 29.854 12.457 22.556 1.00 14.02 66 ALA A CA 1
ATOM 963 C C . ALA A 1 66 ? 29.357 13.579 21.676 1.00 13.48 66 ALA A C 1
ATOM 964 O O . ALA A 1 66 ? 29.711 13.593 20.509 1.00 14.21 66 ALA A O 1
ATOM 971 N N . GLY A 1 67 ? 28.562 14.442 22.231 1.00 13.82 67 GLY A N 1
ATOM 972 C CA . GLY A 1 67 ? 28.128 15.649 21.570 1.00 14.46 67 GLY A CA 1
ATOM 973 C C . GLY A 1 67 ? 26.937 15.475 20.635 1.00 13.97 67 GLY A C 1
ATOM 974 O O . GLY A 1 67 ? 26.519 16.450 19.989 1.00 18.55 67 GLY A O 1
ATOM 978 N N . GLN A 1 68 ? 26.413 14.266 20.461 1.00 11.66 68 GLN A N 1
ATOM 979 C CA . GLN A 1 68 ? 25.351 14.063 19.505 1.00 11.53 68 GLN A CA 1
ATOM 980 C C . GLN A 1 68 ? 23.994 14.460 20.085 1.00 10.93 68 GLN A C 1
ATOM 981 O O . GLN A 1 68 ? 23.837 14.534 21.301 1.00 12.58 68 GLN A O 1
ATOM 995 N N . ASP A 1 69 ? 23.060 14.703 19.176 1.00 11.15 69 ASP A N 1
ATOM 996 C CA . ASP A 1 69 ? 21.657 14.861 19.527 1.00 11.51 69 ASP A CA 1
ATOM 997 C C . ASP A 1 69 ? 20.857 13.553 19.481 1.00 10.50 69 ASP A C 1
ATOM 998 O O . ASP A 1 69 ? 19.880 13.404 20.176 1.00 11.95 69 ASP A O 1
ATOM 1007 N N . ALA A 1 70 ? 21.270 12.592 18.654 1.00 10.32 70 ALA A N 1
ATOM 1008 C CA . ALA A 1 70 ? 20.581 11.352 18.484 1.00 9.67 70 ALA A CA 1
ATOM 1009 C C . ALA A 1 70 ? 21.531 10.357 17.859 1.00 9.45 70 ALA A C 1
ATOM 1010 O O . ALA A 1 70 ? 22.551 10.731 17.315 1.00 10.38 70 ALA A O 1
ATOM 1017 N N . VAL A 1 71 ? 21.148 9.095 17.945 1.00 9.00 71 VAL A N 1
ATOM 1018 C CA . VAL A 1 71 ? 21.914 7.985 17.428 1.00 8.45 71 VAL A CA 1
ATOM 1019 C C . VAL A 1 71 ? 21.050 7.129 16.532 1.00 8.51 71 VAL A C 1
ATOM 1020 O O . VAL A 1 71 ? 19.913 6.801 16.922 1.00 9.36 71 VAL A O 1
ATOM 1033 N N . ILE A 1 72 ? 21.562 6.720 15.388 1.00 8.14 72 ILE A N 1
ATOM 1034 C CA . ILE A 1 72 ? 20.978 5.747 14.520 1.00 8.30 72 ILE A CA 1
ATOM 1035 C C . ILE A 1 72 ? 21.844 4.484 14.545 1.00 7.84 72 ILE A C 1
ATOM 1036 O O . ILE A 1 72 ? 23.072 4.567 14.414 1.00 8.55 72 ILE A O 1
ATOM 1063 N N . VAL A 1 73 ? 21.195 3.338 14.737 1.00 8.06 73 VAL A N 1
ATOM 1064 C CA . VAL A 1 73 ? 21.864 2.055 14.808 1.00 7.96 73 VAL A CA 1
ATOM 1065 C C . VAL A 1 73 ? 21.413 1.162 13.645 1.00 7.22 73 VAL A C 1
ATOM 1066 O O . VAL A 1 73 ? 20.242 0.808 13.555 1.00 8.08 73 VAL A O 1
ATOM 1079 N N . LEU A 1 74 ? 22.405 0.830 12.805 1.00 7.84 74 LEU A N 1
ATOM 1080 C CA . LEU A 1 74 ? 22.244 -0.026 11.631 1.00 7.75 74 LEU A CA 1
ATOM 1081 C C . LEU A 1 74 ? 23.331 -1.059 11.635 1.00 8.32 74 LEU A C 1
ATOM 1082 O O . LEU A 1 74 ? 23.828 -1.511 10.594 1.00 9.31 74 LEU A O 1
ATOM 1098 N N . LEU A 1 75 ? 23.728 -1.516 12.819 1.00 8.48 75 LEU A N 1
ATOM 1099 C CA . LEU A 1 75 ? 24.630 -2.627 13.007 1.00 8.89 75 LEU A CA 1
ATOM 1100 C C . LEU A 1 75 ? 24.011 -3.908 12.463 1.00 8.92 75 LEU A C 1
ATOM 1101 O O . LEU A 1 75 ? 22.798 -4.118 12.453 1.00 10.15 75 LEU A O 1
ATOM 1117 N N . GLY A 1 76 ? 24.909 -4.826 12.051 1.00 9.18 76 GLY A N 1
ATOM 1118 C CA . GLY A 1 76 ? 24.513 -6.094 11.567 1.00 9.63 76 GLY A CA 1
ATOM 1119 C C . GLY A 1 76 ? 25.757 -6.944 11.400 1.00 10.45 76 GLY A C 1
ATOM 1120 O O . GLY A 1 76 ? 26.854 -6.480 11.633 1.00 11.46 76 GLY A O 1
ATOM 1124 N N . THR A 1 77 ? 25.539 -8.145 10.903 1.00 12.46 77 THR A N 1
ATOM 1125 C CA . THR A 1 77 ? 26.579 -9.135 10.746 1.00 13.49 77 THR A CA 1
ATOM 1126 C C . THR A 1 77 ? 26.885 -9.515 9.311 1.00 14.32 77 THR A C 1
ATOM 1127 O O . THR A 1 77 ? 27.564 -10.526 9.116 1.00 15.90 77 THR A O 1
ATOM 1137 N N . ARG A 1 78 ? 26.426 -8.705 8.356 1.00 14.92 78 ARG A N 1
ATOM 1138 C CA . ARG A 1 78 ? 26.643 -8.951 6.916 1.00 16.36 78 ARG A CA 1
ATOM 1139 C C . ARG A 1 78 ? 26.156 -10.350 6.627 1.00 18.34 78 ARG A C 1
ATOM 1140 O O . ARG A 1 78 ? 24.970 -10.610 6.892 1.00 19.07 78 ARG A O 1
ATOM 1161 N N . ASN A 1 79 ? 26.931 -11.257 6.070 1.00 19.32 79 ASN A N 1
ATOM 1162 C CA . ASN A 1 79 ? 26.398 -12.554 5.683 1.00 20.37 79 ASN A CA 1
ATOM 1163 C C . ASN A 1 79 ? 26.659 -13.649 6.735 1.00 19.87 79 ASN A C 1
ATOM 1164 O O . ASN A 1 79 ? 26.349 -14.806 6.440 1.00 25.74 79 ASN A O 1
ATOM 1175 N N . ASP A 1 80 ? 27.170 -13.190 7.895 1.00 20.28 80 ASP A N 1
ATOM 1176 C CA . ASP A 1 80 ? 27.535 -14.094 8.996 1.00 17.37 80 ASP A CA 1
ATOM 1177 C C . ASP A 1 80 ? 26.323 -14.390 9.844 1.00 18.33 80 ASP A C 1
ATOM 1178 O O . ASP A 1 80 ? 25.804 -13.496 10.512 1.00 17.40 80 ASP A O 1
ATOM 1187 N N . LEU A 1 81 ? 25.897 -15.642 9.818 1.00 17.61 81 LEU A N 1
ATOM 1188 C CA . LEU A 1 81 ? 24.709 -16.084 10.524 1.00 17.64 81 LEU A CA 1
ATOM 1189 C C . LEU A 1 81 ? 24.967 -16.865 11.786 1.00 18.70 81 LEU A C 1
ATOM 1190 O O . LEU A 1 81 ? 24.094 -17.422 12.420 1.00 18.46 81 LEU A O 1
ATOM 1206 N N . SER A 1 82 ? 26.238 -16.877 12.159 1.00 18.63 82 SER A N 1
ATOM 1207 C CA . SER A 1 82 ? 26.611 -17.637 13.336 1.00 19.38 82 SER A CA 1
ATOM 1208 C C . SER A 1 82 ? 26.141 -16.932 14.622 1.00 17.79 82 SER A C 1
ATOM 1209 O O . SER A 1 82 ? 25.866 -15.742 14.659 1.00 16.52 82 SER A O 1
ATOM 1216 N N . PRO A 1 83 ? 26.071 -17.734 15.692 1.00 16.71 83 PRO A N 1
ATOM 1217 C CA . PRO A 1 83 ? 25.766 -17.160 17.006 1.00 16.73 83 PRO A CA 1
ATOM 1218 C C . PRO A 1 83 ? 26.618 -15.970 17.314 1.00 15.81 83 PRO A C 1
ATOM 1219 O O . PRO A 1 83 ? 27.792 -15.957 16.990 1.00 17.47 83 PRO A O 1
ATOM 1230 N N . THR A 1 84 ? 25.980 -14.983 17.931 1.00 13.47 84 THR A N 1
ATOM 1231 C CA . THR A 1 84 ? 26.617 -13.668 17.944 1.00 12.52 84 THR A CA 1
ATOM 1232 C C . THR A 1 84 ? 26.038 -12.813 19.054 1.00 11.06 84 THR A C 1
ATOM 1233 O O . THR A 1 84 ? 24.866 -12.887 19.366 1.00 11.47 84 THR A O 1
ATOM 1243 N N . THR A 1 85 ? 26.892 -11.938 19.598 1.00 11.05 85 THR A N 1
ATOM 1244 C CA . THR A 1 85 ? 26.478 -10.905 20.529 1.00 10.80 85 THR A CA 1
ATOM 1245 C C . THR A 1 85 ? 26.960 -9.535 20.061 1.00 10.34 85 THR A C 1
ATOM 1246 O O . THR A 1 85 ? 26.918 -8.579 20.841 1.00 10.58 85 THR A O 1
ATOM 1256 N N . VAL A 1 86 ? 27.440 -9.411 18.838 1.00 10.30 86 VAL A N 1
ATOM 1257 C CA . VAL A 1 86 ? 28.015 -8.121 18.399 1.00 10.07 86 VAL A CA 1
ATOM 1258 C C . VAL A 1 86 ? 27.029 -6.989 18.517 1.00 9.38 86 VAL A C 1
ATOM 1259 O O . VAL A 1 86 ? 27.328 -5.927 19.064 1.00 9.63 86 VAL A O 1
ATOM 1272 N N . MET A 1 87 ? 25.831 -7.178 17.966 1.00 9.67 87 MET A N 1
ATOM 1273 C CA . MET A 1 87 ? 24.855 -6.089 17.990 1.00 10.37 87 MET A CA 1
ATOM 1274 C C . MET A 1 87 ? 24.435 -5.731 19.385 1.00 9.98 87 MET A C 1
ATOM 1275 O O . MET A 1 87 ? 24.352 -4.570 19.721 1.00 9.92 87 MET A O 1
ATOM 1289 N N . SER A 1 88 ? 24.116 -6.712 20.204 1.00 9.50 88 SER A N 1
ATOM 1290 C CA . SER A 1 88 ? 23.647 -6.400 21.559 1.00 10.15 88 SER A CA 1
ATOM 1291 C C . SER A 1 88 ? 24.742 -5.841 22.428 1.00 9.37 88 SER A C 1
ATOM 1292 O O . SER A 1 88 ? 24.471 -4.896 23.209 1.00 10.41 88 SER A O 1
ATOM 1299 N N . GLU A 1 89 ? 25.963 -6.343 22.345 1.00 9.45 89 GLU A N 1
ATOM 1300 C CA . GLU A 1 89 ? 27.049 -5.771 23.092 1.00 10.43 89 GLU A CA 1
ATOM 1301 C C . GLU A 1 89 ? 27.329 -4.383 22.575 1.00 9.49 89 GLU A C 1
ATOM 1302 O O . GLU A 1 89 ? 27.611 -3.483 23.369 1.00 10.30 89 GLU A O 1
ATOM 1314 N N . GLY A 1 90 ? 27.262 -4.155 21.263 1.00 9.71 90 GLY A N 1
ATOM 1315 C CA . GLY A 1 90 ? 27.390 -2.816 20.749 1.00 10.13 90 GLY A CA 1
ATOM 1316 C C . GLY A 1 90 ? 26.333 -1.899 21.312 1.00 9.44 90 GLY A C 1
ATOM 1317 O O . GLY A 1 90 ? 26.623 -0.767 21.754 1.00 9.89 90 GLY A O 1
ATOM 1321 N N . ALA A 1 91 ? 25.109 -2.391 21.350 1.00 9.20 91 ALA A N 1
ATOM 1322 C CA . ALA A 1 91 ? 24.034 -1.573 21.935 1.00 9.85 91 ALA A CA 1
ATOM 1323 C C . ALA A 1 91 ? 24.255 -1.248 23.378 1.00 9.40 91 ALA A C 1
ATOM 1324 O O . ALA A 1 91 ? 23.956 -0.143 23.834 1.00 9.67 91 ALA A O 1
ATOM 1331 N N . ARG A 1 92 ? 24.763 -2.197 24.182 1.00 9.71 92 ARG A N 1
ATOM 1332 C CA . ARG A 1 92 ? 25.097 -1.891 25.558 1.00 10.45 92 ARG A CA 1
ATOM 1333 C C . ARG A 1 92 ? 26.080 -0.743 25.621 1.00 9.73 92 ARG A C 1
ATOM 1334 O O . ARG A 1 92 ? 25.955 0.147 26.437 1.00 10.55 92 ARG A O 1
ATOM 1355 N N . ASN A 1 93 ? 27.096 -0.767 24.785 1.00 10.02 93 ASN A N 1
ATOM 1356 C CA . ASN A 1 93 ? 28.063 0.307 24.775 1.00 9.73 93 ASN A CA 1
ATOM 1357 C C . ASN A 1 93 ? 27.443 1.628 24.338 1.00 9.72 93 ASN A C 1
ATOM 1358 O O . ASN A 1 93 ? 27.776 2.690 24.905 1.00 9.90 93 ASN A O 1
ATOM 1369 N N . ILE A 1 94 ? 26.570 1.589 23.355 1.00 8.79 94 ILE A N 1
ATOM 1370 C CA . ILE A 1 94 ? 25.902 2.766 22.871 1.00 9.50 94 ILE A CA 1
ATOM 1371 C C . ILE A 1 94 ? 25.046 3.370 23.964 1.00 9.90 94 ILE A C 1
ATOM 1372 O O . ILE A 1 94 ? 25.105 4.587 24.184 1.00 9.91 94 ILE A O 1
ATOM 1388 N N . VAL A 1 95 ? 24.276 2.573 24.680 1.00 9.96 95 VAL A N 1
ATOM 1389 C CA . VAL A 1 95 ? 23.449 3.071 25.741 1.00 10.65 95 VAL A CA 1
ATOM 1390 C C . VAL A 1 95 ? 24.286 3.718 26.807 1.00 10.80 95 VAL A C 1
ATOM 1391 O O . VAL A 1 95 ? 23.967 4.806 27.347 1.00 11.49 95 VAL A O 1
ATOM 1404 N N . ALA A 1 96 ? 25.393 3.079 27.209 1.00 10.84 96 ALA A N 1
ATOM 1405 C CA . ALA A 1 96 ? 26.228 3.626 28.248 1.00 10.82 96 ALA A CA 1
ATOM 1406 C C . ALA A 1 96 ? 26.841 4.944 27.811 1.00 11.45 96 ALA A C 1
ATOM 1407 O O . ALA A 1 96 ? 26.871 5.879 28.614 1.00 11.58 96 ALA A O 1
ATOM 1414 N N . ALA A 1 97 ? 27.251 5.051 26.556 1.00 10.77 97 ALA A N 1
ATOM 1415 C CA . ALA A 1 97 ? 27.829 6.281 26.060 1.00 10.49 97 ALA A CA 1
ATOM 1416 C C . ALA A 1 97 ? 26.760 7.363 25.971 1.00 9.89 97 ALA A C 1
ATOM 1417 O O . ALA A 1 97 ? 27.035 8.528 26.298 1.00 10.97 97 ALA A O 1
ATOM 1424 N N . MET A 1 98 ? 25.540 7.017 25.573 1.00 10.55 98 MET A N 1
ATOM 1425 C CA . MET A 1 98 ? 24.461 7.993 25.514 1.00 10.49 98 MET A CA 1
ATOM 1426 C C . MET A 1 98 ? 24.201 8.565 26.899 1.00 10.39 98 MET A C 1
ATOM 1427 O O . MET A 1 98 ? 24.078 9.776 27.094 1.00 11.61 98 MET A O 1
ATOM 1441 N N . LYS A 1 99 ? 24.134 7.685 27.878 1.00 10.65 99 LYS A N 1
ATOM 1442 C CA . LYS A 1 99 ? 23.846 8.156 2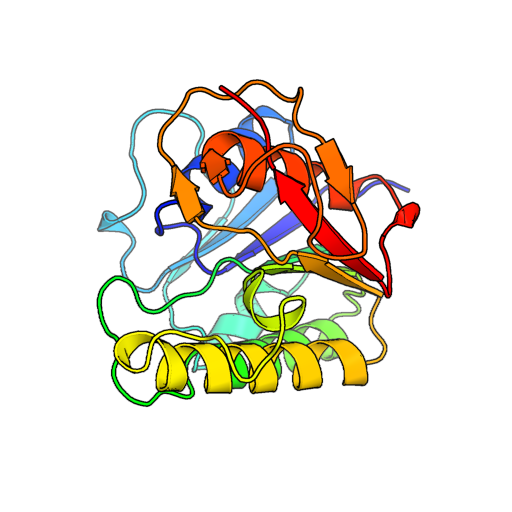9.230 1.00 10.98 99 LYS A CA 1
ATOM 1443 C C . LYS A 1 99 ? 24.998 8.972 29.767 1.00 11.05 99 LYS A C 1
ATOM 1444 O O . LYS A 1 99 ? 24.817 9.935 30.465 1.00 12.22 99 LYS A O 1
ATOM 1463 N N . ALA A 1 100 ? 26.227 8.586 29.446 1.00 11.54 100 ALA A N 1
ATOM 1464 C CA . ALA A 1 100 ? 27.391 9.345 29.905 1.00 11.95 100 ALA A CA 1
ATOM 1465 C C . ALA A 1 100 ? 27.436 10.723 29.288 1.00 12.12 100 ALA A C 1
ATOM 1466 O O . ALA A 1 100 ? 28.027 11.626 29.908 1.00 13.34 100 ALA A O 1
ATOM 1473 N N . HIS A 1 101 ? 26.832 10.942 28.105 1.00 12.44 101 HIS A N 1
ATOM 1474 C CA . HIS A 1 101 ? 26.920 12.205 27.384 1.00 11.60 101 HIS A CA 1
ATOM 1475 C C . HIS A 1 101 ? 25.620 12.941 27.255 1.00 11.14 101 HIS A C 1
ATOM 1476 O O . HIS A 1 101 ? 25.533 13.941 26.555 1.00 13.39 101 HIS A O 1
ATOM 1490 N N . GLY A 1 102 ? 24.536 12.454 27.895 1.00 11.03 102 GLY A N 1
ATOM 1491 C CA . GLY A 1 102 ? 23.306 13.215 27.880 1.00 11.55 102 GLY A CA 1
ATOM 1492 C C . GLY A 1 102 ? 22.513 13.070 26.612 1.00 10.45 102 GLY A C 1
ATOM 1493 O O . GLY A 1 102 ? 21.595 13.849 26.385 1.00 11.91 102 GLY A O 1
ATOM 1497 N N . VAL A 1 103 ? 22.781 12.066 25.819 1.00 10.16 103 VAL A N 1
ATOM 1498 C CA . VAL A 1 103 ? 22.045 11.816 24.556 1.00 10.68 103 VAL A CA 1
ATOM 1499 C C . VAL A 1 103 ? 20.859 10.919 24.850 1.00 10.39 103 VAL A C 1
ATOM 1500 O O . VAL A 1 103 ? 21.018 9.932 25.538 1.00 11.23 103 VAL A O 1
ATOM 1513 N N . ASP A 1 104 ? 19.692 11.257 24.337 1.00 10.90 104 ASP A N 1
ATOM 1514 C CA . ASP A 1 104 ? 18.472 10.592 24.805 1.00 12.09 104 ASP A CA 1
ATOM 1515 C C . ASP A 1 104 ? 17.609 10.027 23.709 1.00 11.63 104 ASP A C 1
ATOM 1516 O O . ASP A 1 104 ? 16.504 9.565 24.033 1.00 13.87 104 ASP A O 1
ATOM 1531 N N . LYS A 1 105 ? 18.053 9.970 22.458 1.00 10.14 105 LYS A N 1
ATOM 1532 C CA . LYS A 1 105 ? 17.224 9.505 21.342 1.00 10.58 105 LYS A CA 1
ATOM 1533 C C . LYS A 1 105 ? 18.022 8.511 20.525 1.00 9.65 105 LYS A C 1
ATOM 1534 O O . LYS A 1 105 ? 19.100 8.847 20.036 1.00 9.38 105 LYS A O 1
ATOM 1553 N N . VAL A 1 106 ? 17.490 7.318 20.374 1.00 9.20 106 VAL A N 1
ATOM 1554 C CA . VAL A 1 106 ? 18.115 6.288 19.570 1.00 8.48 106 VAL A CA 1
ATOM 1555 C C . VAL A 1 106 ? 17.069 5.634 18.708 1.00 8.68 106 VAL A C 1
ATOM 1556 O O . VAL A 1 106 ? 15.986 5.283 19.188 1.00 9.46 106 VAL A O 1
ATOM 1569 N N . VAL A 1 107 ? 17.410 5.486 17.444 1.00 8.49 107 VAL A N 1
ATOM 1570 C CA . VAL A 1 107 ? 16.572 4.830 16.450 1.00 8.34 107 VAL A CA 1
ATOM 1571 C C . VAL A 1 107 ? 17.338 3.639 15.940 1.00 8.57 107 VAL A C 1
ATOM 1572 O O . VAL A 1 107 ? 18.435 3.840 15.387 1.00 8.68 107 VAL A O 1
ATOM 1585 N N . ALA A 1 108 ? 16.901 2.433 16.209 1.00 8.39 108 ALA A N 1
ATOM 1586 C CA . ALA A 1 108 ? 17.727 1.246 15.977 1.00 8.38 108 ALA A CA 1
ATOM 1587 C C . ALA A 1 108 ? 16.992 0.162 15.224 1.00 7.88 108 ALA A C 1
ATOM 1588 O O . ALA A 1 108 ? 15.815 -0.135 15.546 1.00 8.79 108 ALA A O 1
ATOM 1595 N N . CYS A 1 109 ? 17.673 -0.428 14.268 1.00 7.78 109 CYS A N 1
ATOM 1596 C CA . CYS A 1 109 ? 17.116 -1.446 13.411 1.00 8.21 109 CYS A CA 1
ATOM 1597 C C . CYS A 1 109 ? 17.382 -2.859 13.944 1.00 8.00 109 CYS A C 1
ATOM 1598 O O . CYS A 1 109 ? 18.521 -3.255 14.185 1.00 9.21 109 CYS A O 1
ATOM 1605 N N . THR A 1 110 ? 16.302 -3.612 14.051 1.00 7.84 110 THR A N 1
ATOM 1606 C CA . THR A 1 110 ? 16.409 -5.034 14.317 1.00 8.47 110 THR A CA 1
ATOM 1607 C C . THR A 1 110 ? 15.743 -5.739 13.119 1.00 8.64 110 THR A C 1
ATOM 1608 O O . THR A 1 110 ? 16.307 -5.665 12.017 1.00 9.37 110 THR A O 1
ATOM 1618 N N . SER A 1 111 ? 14.591 -6.354 13.254 1.00 8.63 111 SER A N 1
ATOM 1619 C CA . SER A 1 111 ? 13.960 -7.025 12.153 1.00 9.49 111 SER A CA 1
ATOM 1620 C C . SER A 1 111 ? 12.501 -7.270 12.506 1.00 9.51 111 SER A C 1
ATOM 1621 O O . SER A 1 111 ? 12.117 -7.399 13.661 1.00 9.83 111 SER A O 1
ATOM 1632 N N . ALA A 1 112 ? 11.696 -7.395 11.475 1.00 9.33 112 ALA A N 1
ATOM 1633 C CA . ALA A 1 112 ? 10.290 -7.779 11.566 1.00 9.94 112 ALA A CA 1
ATOM 1634 C C . ALA A 1 112 ? 10.083 -9.120 12.221 1.00 10.05 112 ALA A C 1
ATOM 1635 O O . ALA A 1 112 ? 8.970 -9.385 12.697 1.00 11.49 112 ALA A O 1
ATOM 1642 N N . PHE A 1 113 ? 11.079 -9.978 12.307 1.00 10.44 113 PHE A N 1
ATOM 1643 C CA . PHE A 1 113 ? 10.896 -11.215 13.070 1.00 10.69 113 PHE A CA 1
ATOM 1644 C C . PHE A 1 113 ? 10.524 -10.929 14.501 1.00 11.45 113 PHE A C 1
ATOM 1645 O O . PHE A 1 113 ? 9.952 -11.822 15.141 1.00 13.52 113 PHE A O 1
ATOM 1662 N N . LEU A 1 114 ? 10.833 -9.758 15.033 1.00 10.87 114 LEU A N 1
ATOM 1663 C CA . LEU A 1 114 ? 10.506 -9.396 16.408 1.00 11.40 114 LEU A CA 1
ATOM 1664 C C . LEU A 1 114 ? 9.072 -8.918 16.528 1.00 12.79 114 LEU A C 1
ATOM 1665 O O . LEU A 1 114 ? 8.625 -8.675 17.656 1.00 18.35 114 LEU A O 1
ATOM 1681 N N . LEU A 1 115 ? 8.341 -8.828 15.424 1.00 12.34 115 LEU A N 1
ATOM 1682 C CA . LEU A 1 115 ? 6.919 -8.583 15.419 1.00 12.45 115 LEU A CA 1
ATOM 1683 C C . LEU A 1 115 ? 6.138 -9.793 14.966 1.00 13.50 115 LEU A C 1
ATOM 1684 O O . LEU A 1 115 ? 5.006 -10.009 15.438 1.00 18.15 115 LEU A O 1
ATOM 1700 N N . TRP A 1 116 ? 6.631 -10.567 14.030 1.00 15.53 116 TRP A N 1
ATOM 1701 C CA . TRP A 1 116 ? 5.945 -11.760 13.535 1.00 16.06 116 TRP A CA 1
ATOM 1702 C C . TRP A 1 116 ? 6.010 -12.879 14.560 1.00 17.36 116 TRP A C 1
ATOM 1703 O O . TRP A 1 116 ? 6.717 -12.790 15.563 1.00 19.20 116 TRP A O 1
ATOM 1724 N N . ASP A 1 117 ? 5.238 -13.920 14.290 1.00 19.41 117 ASP A N 1
ATOM 1725 C CA . ASP A 1 117 ? 5.220 -15.025 15.231 1.00 21.02 117 ASP A CA 1
ATOM 1726 C C . ASP A 1 117 ? 6.623 -15.541 15.467 1.00 21.89 117 ASP A C 1
ATOM 1727 O O . ASP A 1 117 ? 7.282 -15.833 14.474 1.00 21.37 117 ASP A O 1
ATOM 1736 N N . PRO A 1 118 ? 7.046 -15.573 16.718 1.00 24.53 118 PRO A N 1
ATOM 1737 C CA . PRO A 1 118 ? 8.465 -15.767 16.990 1.00 26.17 118 PRO A CA 1
ATOM 1738 C C . PRO A 1 118 ? 8.869 -17.213 16.768 1.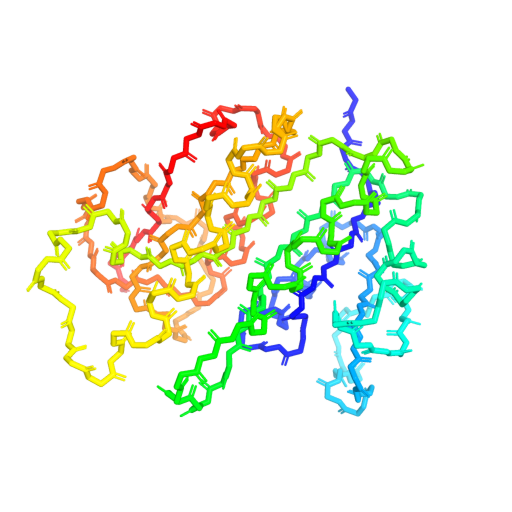00 29.24 118 PRO A C 1
ATOM 1739 O O . PRO A 1 118 ? 10.070 -17.440 16.885 1.00 30.64 118 PRO A O 1
ATOM 1750 N N . THR A 1 119 ? 7.869 -18.058 16.503 1.00 31.68 119 THR A N 1
ATOM 1751 C CA . THR A 1 119 ? 8.157 -19.465 16.250 1.00 32.77 119 THR A CA 1
ATOM 1752 C C . THR A 1 119 ? 8.310 -19.750 14.753 1.00 33.05 119 THR A C 1
ATOM 1753 O O . THR A 1 119 ? 8.536 -20.909 14.403 1.00 35.35 119 THR A O 1
ATOM 1763 N N . LYS A 1 120 ? 8.221 -18.708 13.966 1.00 31.80 120 LYS A N 1
ATOM 1764 C CA . LYS A 1 120 ? 8.236 -18.664 12.511 1.00 30.46 120 LYS A CA 1
ATOM 1765 C C . LYS A 1 120 ? 9.375 -17.816 11.929 0.0000 26.78 120 LYS A C 1
ATOM 1766 O O . LYS A 1 120 ? 9.111 -17.000 11.038 0.0000 27.22 120 LYS A O 1
ATOM 1774 N N . VAL A 1 121 ? 10.582 -17.996 12.397 1.00 24.00 121 VAL A N 1
ATOM 1775 C CA . VAL A 1 121 ? 11.915 -17.525 12.008 1.00 19.58 121 VAL A CA 1
ATOM 1776 C C . VAL A 1 121 ? 12.657 -18.669 11.321 1.00 20.49 121 VAL A C 1
ATOM 1777 O O . VAL A 1 121 ? 12.716 -19.781 11.871 1.00 21.60 121 VAL A O 1
ATOM 1790 N N . PRO A 1 122 ? 13.149 -18.473 10.115 1.00 20.92 122 PRO A N 1
ATOM 1791 C CA . PRO A 1 122 ? 13.896 -19.571 9.445 1.00 22.69 122 PRO A CA 1
ATOM 1792 C C . PRO A 1 122 ? 15.042 -20.004 10.354 1.00 21.45 122 PRO A C 1
ATOM 1793 O O . PRO A 1 122 ? 15.697 -19.146 10.922 1.00 18.84 122 PRO A O 1
ATOM 1804 N N . PRO A 1 123 ? 15.283 -21.289 10.503 1.00 21.82 123 PRO A N 1
ATOM 1805 C CA . PRO A 1 123 ? 16.357 -21.729 11.390 1.00 22.27 123 PRO A CA 1
ATOM 1806 C C . PRO A 1 123 ? 17.706 -21.051 11.214 1.00 21.24 123 PRO A C 1
ATOM 1807 O O . PRO A 1 123 ? 18.355 -20.754 12.187 1.00 19.96 123 PRO A O 1
ATOM 1818 N N . ARG A 1 124 ? 18.098 -20.811 9.988 1.00 21.32 124 ARG A N 1
ATOM 1819 C CA . ARG A 1 124 ? 19.397 -20.250 9.731 1.00 22.94 124 ARG A CA 1
ATOM 1820 C C . ARG A 1 124 ? 19.542 -18.808 10.223 1.00 19.70 124 ARG A C 1
ATOM 1821 O O . ARG A 1 124 ? 20.653 -18.320 10.410 1.00 19.16 124 ARG A O 1
ATOM 1835 N N . LEU A 1 125 ? 18.385 -18.136 10.425 1.00 17.56 125 LEU A N 1
ATOM 1836 C CA . LEU A 1 125 ? 18.402 -16.791 10.931 1.00 15.81 125 LEU A CA 1
ATOM 1837 C C . LEU A 1 125 ? 18.110 -16.694 12.423 1.00 14.44 125 LEU A C 1
ATOM 1838 O O . LEU A 1 125 ? 18.039 -15.595 12.956 1.00 13.57 125 LEU A O 1
ATOM 1854 N N . GLN A 1 126 ? 17.909 -17.817 13.090 1.00 14.63 126 GLN A N 1
ATOM 1855 C CA . GLN A 1 126 ? 17.548 -17.748 14.501 1.00 14.30 126 GLN A CA 1
ATOM 1856 C C . GLN A 1 126 ? 18.655 -17.157 15.373 1.00 12.80 126 GLN A C 1
ATOM 1857 O O . GLN A 1 126 ? 18.358 -16.399 16.298 1.00 12.60 126 GLN A O 1
ATOM 1871 N N . ALA A 1 127 ? 19.920 -17.488 15.137 1.00 13.86 127 ALA A N 1
ATOM 1872 C CA . ALA A 1 127 ? 20.995 -16.974 16.001 1.00 13.54 127 ALA A CA 1
ATOM 1873 C C . ALA A 1 127 ? 21.115 -15.474 15.927 1.00 12.48 127 ALA A C 1
ATOM 1874 O O . ALA A 1 127 ? 21.240 -14.766 16.940 1.00 12.78 127 ALA A O 1
ATOM 1881 N N . VAL A 1 128 ? 21.041 -14.903 14.733 1.00 12.02 128 VAL A N 1
ATOM 1882 C CA . VAL A 1 128 ? 21.055 -13.479 14.544 1.00 11.48 128 VAL A CA 1
ATOM 1883 C C . VAL A 1 128 ? 19.815 -12.851 15.163 1.00 10.47 128 VAL A C 1
ATOM 1884 O O . VAL A 1 128 ? 19.902 -11.827 15.859 1.00 10.81 128 VAL A O 1
ATOM 1897 N N . THR A 1 129 ? 18.652 -13.474 14.955 1.00 10.01 129 THR A N 1
ATOM 1898 C CA . THR A 1 129 ? 17.440 -12.990 15.566 1.00 9.74 129 THR A CA 1
ATOM 1899 C C . THR A 1 129 ? 17.522 -12.964 17.070 1.00 9.73 129 THR A C 1
ATOM 1900 O O . THR A 1 129 ? 17.052 -12.005 17.698 1.00 9.88 129 THR A O 1
ATOM 1910 N N . ASP A 1 130 ? 18.141 -13.988 17.680 1.00 10.79 130 ASP A N 1
ATOM 1911 C CA . ASP A 1 130 ? 18.273 -14.006 19.113 1.00 10.80 130 ASP A CA 1
ATOM 1912 C C . ASP A 1 130 ? 19.074 -12.799 19.579 1.00 9.77 130 ASP A C 1
ATOM 1913 O O . ASP A 1 130 ? 18.812 -12.244 20.649 1.00 9.91 130 ASP A O 1
ATOM 1922 N N . ASP A 1 131 ? 20.088 -12.375 18.790 1.00 9.54 131 ASP A N 1
ATOM 1923 C CA . ASP A 1 131 ? 20.827 -11.199 19.209 1.00 9.63 131 ASP A CA 1
ATOM 1924 C C . ASP A 1 131 ? 20.054 -9.923 18.890 1.00 9.23 131 ASP A C 1
ATOM 1925 O O . ASP A 1 131 ? 20.211 -8.992 19.694 1.00 9.49 131 ASP A O 1
ATOM 1934 N N . HIS A 1 132 ? 19.261 -9.880 17.868 1.00 8.94 132 HIS A N 1
ATOM 1935 C CA . HIS A 1 132 ? 18.345 -8.745 17.711 1.00 8.70 132 HIS A CA 1
ATOM 1936 C C . HIS A 1 132 ? 17.473 -8.622 18.920 1.00 9.18 132 HIS A C 1
ATOM 1937 O O . HIS A 1 132 ? 17.209 -7.515 19.412 1.00 8.75 132 HIS A O 1
ATOM 1951 N N . ILE A 1 133 ? 16.970 -9.745 19.458 1.00 9.27 133 ILE A N 1
ATOM 1952 C CA . ILE A 1 133 ? 16.124 -9.716 20.621 1.00 9.22 133 ILE A CA 1
ATOM 1953 C C . ILE A 1 133 ? 16.879 -9.175 21.810 1.00 9.00 133 ILE A C 1
ATOM 1954 O O . ILE A 1 133 ? 16.372 -8.356 22.598 1.00 9.70 133 ILE A O 1
ATOM 1970 N N . ARG A 1 134 ? 18.124 -9.633 22.009 1.00 9.20 134 ARG A N 1
ATOM 1971 C CA . ARG A 1 134 ? 18.940 -9.061 23.078 1.00 9.61 134 ARG A CA 1
ATOM 1972 C C . ARG A 1 134 ? 19.169 -7.580 22.903 1.00 8.81 134 ARG A C 1
ATOM 1973 O O . ARG A 1 134 ? 19.064 -6.809 23.862 1.00 9.59 134 ARG A O 1
ATOM 1994 N N . MET A 1 135 ? 19.442 -7.115 21.687 1.00 9.53 135 MET A N 1
ATOM 1995 C CA . MET A 1 135 ? 19.635 -5.711 21.427 1.00 9.29 135 MET A CA 1
ATOM 1996 C C . MET A 1 135 ? 18.386 -4.894 21.716 1.00 8.82 135 MET A C 1
ATOM 1997 O O . MET A 1 135 ? 18.451 -3.851 22.330 1.00 9.16 135 MET A O 1
ATOM 2022 N N . HIS A 1 136 ? 17.215 -5.396 21.291 1.00 8.56 136 HIS A N 1
ATOM 2023 C CA . HIS A 1 136 ? 15.968 -4.734 21.552 1.00 9.26 136 HIS A CA 1
ATOM 2024 C C . HIS A 1 136 ? 15.737 -4.595 23.039 1.00 9.16 136 HIS A C 1
ATOM 2025 O O . HIS A 1 136 ? 15.289 -3.567 23.532 1.00 9.92 136 HIS A O 1
ATOM 2039 N N . LYS A 1 137 ? 16.029 -5.656 23.789 1.00 9.41 137 LYS A N 1
ATOM 2040 C CA . LYS A 1 137 ? 15.866 -5.610 25.241 1.00 10.12 137 LYS A CA 1
ATOM 2041 C C . LYS A 1 137 ? 16.752 -4.533 25.828 1.00 10.02 137 LYS A C 1
ATOM 2042 O O . LYS A 1 137 ? 16.308 -3.728 26.658 1.00 10.68 137 LYS A O 1
ATOM 2061 N N . VAL A 1 138 ? 18.019 -4.452 25.430 1.00 9.79 138 VAL A N 1
ATOM 2062 C CA . VAL A 1 138 ? 18.954 -3.468 25.956 1.00 10.15 138 VAL A CA 1
ATOM 2063 C C . VAL A 1 138 ? 18.423 -2.087 25.704 1.00 9.90 138 VAL A C 1
ATOM 2064 O O . VAL A 1 138 ? 18.432 -1.213 26.573 1.00 10.53 138 VAL A O 1
ATOM 2077 N N . LEU A 1 139 ? 17.924 -1.850 24.508 1.00 9.26 139 LEU A N 1
ATOM 2078 C CA . LEU A 1 139 ? 17.435 -0.501 24.148 1.00 9.32 139 LEU A CA 1
ATOM 2079 C C . LEU A 1 139 ? 16.133 -0.171 24.838 1.00 9.96 139 LEU A C 1
ATOM 2080 O O . LEU A 1 139 ? 15.972 0.966 25.309 1.00 10.43 139 LEU A O 1
ATOM 2096 N N . ARG A 1 140 ? 15.225 -1.117 24.950 1.00 9.77 140 ARG A N 1
ATOM 2097 C CA . ARG A 1 140 ? 13.952 -0.817 25.583 1.00 13.27 140 ARG A CA 1
ATOM 2098 C C . ARG A 1 140 ? 14.133 -0.602 27.062 1.00 13.12 140 ARG A C 1
ATOM 2099 O O . ARG A 1 140 ? 13.379 0.193 27.634 1.00 16.38 140 ARG A O 1
ATOM 2120 N N . GLU A 1 141 ? 15.089 -1.279 27.710 1.00 12.63 141 GLU A N 1
ATOM 2121 C CA . GLU A 1 141 ? 15.282 -1.142 29.135 1.00 14.24 141 GLU A CA 1
ATOM 2122 C C . GLU A 1 141 ? 16.163 0.030 29.477 1.00 13.75 141 GLU A C 1
ATOM 2123 O O . GLU A 1 141 ? 16.323 0.396 30.652 1.00 16.35 141 GLU A O 1
ATOM 2135 N N . SER A 1 142 ? 16.725 0.697 28.504 1.00 13.35 142 SER A N 1
ATOM 2136 C CA . SER A 1 142 ? 17.624 1.802 28.771 1.00 12.70 142 SER A CA 1
ATOM 2137 C C . SER A 1 142 ? 16.917 3.011 29.355 1.00 13.26 142 SER A C 1
ATOM 2138 O O . SER A 1 142 ? 17.572 3.846 29.941 1.00 17.16 142 SER A O 1
ATOM 2145 N N A GLY A 1 143 ? 15.601 3.034 29.093 0.62 14.70 143 GLY A N 1
ATOM 2146 N N B GLY A 1 143 ? 15.615 3.261 29.211 0.38 14.81 143 GLY A N 1
ATOM 2147 C CA A GLY A 1 143 ? 14.635 4.075 29.371 0.62 12.82 143 GLY A CA 1
ATOM 2148 C CA B GLY A 1 143 ? 15.297 4.576 29.781 0.38 13.58 143 GLY A CA 1
ATOM 2149 C C A GLY A 1 143 ? 14.848 5.311 28.526 0.62 12.29 143 GLY A C 1
ATOM 2150 C C B GLY A 1 143 ? 15.656 5.755 28.892 0.38 13.01 143 GLY A C 1
ATOM 2151 O O A GLY A 1 143 ? 14.147 6.312 28.754 0.62 13.10 143 GLY A O 1
ATOM 2152 O O B GLY A 1 143 ? 15.704 6.913 29.352 0.38 13.61 143 GLY A O 1
ATOM 2159 N N . LEU A 1 144 ? 15.818 5.360 27.612 1.00 13.01 144 LEU A N 1
ATOM 2160 C CA . LEU A 1 144 ? 16.018 6.456 26.654 1.00 12.54 144 LEU A CA 1
ATOM 2161 C C . LEU A 1 144 ? 14.896 6.434 25.665 1.00 11.93 144 LEU A C 1
ATOM 2162 O O . LEU A 1 144 ? 14.165 5.416 25.580 1.00 14.30 144 LEU A O 1
ATOM 2178 N N . LYS A 1 145 ? 14.759 7.464 24.872 1.00 11.32 145 LYS A N 1
ATOM 2179 C CA . LYS A 1 145 ? 13.734 7.491 23.828 1.00 11.10 145 LYS A CA 1
ATOM 2180 C C . LYS A 1 145 ? 14.224 6.655 22.684 1.00 10.85 145 LYS A C 1
ATOM 2181 O O . LYS A 1 145 ? 15.221 6.975 22.042 1.00 12.43 145 LYS A O 1
ATOM 2197 N N . TYR A 1 146 ? 13.545 5.532 22.459 1.00 10.73 146 TYR A N 1
ATOM 2198 C CA . TYR A 1 146 ? 13.983 4.472 21.587 1.00 10.33 146 TYR A CA 1
ATOM 2199 C C . TYR A 1 146 ? 12.859 4.162 20.599 1.00 10.05 146 TYR A C 1
ATOM 2200 O O . TYR A 1 146 ? 11.757 3.785 20.976 1.00 10.97 146 TYR A O 1
ATOM 2217 N N . VAL A 1 147 ? 13.215 4.316 19.333 1.00 9.65 147 VAL A N 1
ATOM 2218 C CA . VAL A 1 147 ? 12.351 3.895 18.235 1.00 9.39 147 VAL A CA 1
ATOM 2219 C C . VAL A 1 147 ? 12.929 2.571 17.713 1.00 8.71 147 VAL A C 1
ATOM 2220 O O . VAL A 1 147 ? 14.032 2.524 17.217 1.00 8.63 147 VAL A O 1
ATOM 2233 N N . ALA A 1 148 ? 12.138 1.507 17.854 1.00 8.98 148 ALA A N 1
ATOM 2234 C CA . ALA A 1 148 ? 12.518 0.184 17.369 1.00 8.62 148 ALA A CA 1
ATOM 2235 C C . ALA A 1 148 ? 12.009 0.052 15.930 1.00 8.62 148 ALA A C 1
ATOM 2236 O O . ALA A 1 148 ? 10.823 0.076 15.713 1.00 10.54 148 ALA A O 1
ATOM 2243 N N . VAL A 1 149 ? 12.939 -0.041 15.014 1.00 8.71 149 VAL A N 1
ATOM 2244 C CA . VAL A 1 149 ? 12.633 -0.224 13.591 1.00 8.47 149 VAL A CA 1
ATOM 2245 C C . VAL A 1 149 ? 12.851 -1.692 13.218 1.00 8.54 149 VAL A C 1
ATOM 2246 O O . VAL A 1 149 ? 13.947 -2.201 13.412 1.00 8.54 149 VAL A O 1
ATOM 2259 N N . MET A 1 150 ? 11.766 -2.308 12.775 1.00 8.48 150 MET A N 1
ATOM 2260 C CA . MET A 1 150 ? 11.716 -3.766 12.600 1.00 8.88 150 MET A CA 1
ATOM 2261 C C . MET A 1 150 ? 11.324 -4.119 11.180 1.00 9.33 150 MET A C 1
ATOM 2262 O O . MET A 1 150 ? 10.191 -4.458 10.908 1.00 9.95 150 MET A O 1
ATOM 2276 N N . PRO A 1 151 ? 12.265 -3.940 10.246 1.00 8.99 151 PRO A N 1
ATOM 2277 C CA . PRO A 1 151 ? 11.894 -4.091 8.834 1.00 9.85 151 PRO A CA 1
ATOM 2278 C C . PRO A 1 151 ? 11.809 -5.535 8.356 1.00 9.39 151 PRO A C 1
ATOM 2279 O O . PRO A 1 151 ? 12.457 -6.417 8.952 1.00 9.57 151 PRO A O 1
ATOM 2290 N N . PRO A 1 152 ? 11.051 -5.766 7.321 1.00 9.93 152 PRO A N 1
ATOM 2291 C CA . PRO A 1 152 ? 11.071 -7.039 6.604 1.00 10.26 152 PRO A CA 1
ATOM 2292 C C . PRO A 1 152 ? 12.285 -7.062 5.684 1.00 11.06 152 PRO A C 1
ATOM 2293 O O . PRO A 1 152 ? 13.277 -6.355 5.928 1.00 12.15 152 PRO A O 1
ATOM 2304 N N . HIS A 1 153 ? 12.272 -7.875 4.646 1.00 11.84 153 HIS A N 1
ATOM 2305 C CA . HIS A 1 153 ? 13.399 -7.988 3.742 1.00 10.85 153 HIS A CA 1
ATOM 2306 C C . HIS A 1 153 ? 13.793 -6.620 3.224 1.00 10.49 153 HIS A C 1
ATOM 2307 O O . HIS A 1 153 ? 12.930 -5.854 2.836 1.00 11.21 153 HIS A O 1
ATOM 2321 N N . ILE A 1 154 ? 15.108 -6.346 3.236 1.00 10.66 154 ILE A N 1
ATOM 2322 C CA . ILE A 1 154 ? 15.674 -5.101 2.775 1.00 10.26 154 ILE A CA 1
ATOM 2323 C C . ILE A 1 154 ? 16.053 -5.282 1.316 1.00 10.62 154 ILE A C 1
ATOM 2324 O O . ILE A 1 154 ? 16.946 -6.057 1.003 1.00 11.95 154 ILE A O 1
ATOM 2340 N N . GLY A 1 155 ? 15.402 -4.504 0.451 1.00 11.62 155 GLY A N 1
ATOM 2341 C CA . GLY A 1 155 ? 15.613 -4.541 -0.971 1.00 12.09 155 GLY A CA 1
ATOM 2342 C C . GLY A 1 155 ? 16.477 -3.434 -1.500 1.00 11.52 155 GLY A C 1
ATOM 2343 O O . GLY A 1 155 ? 16.965 -2.585 -0.770 1.00 11.49 155 GLY A O 1
ATOM 2347 N N . ASP A 1 156 ? 16.644 -3.396 -2.828 1.00 13.09 156 ASP A N 1
ATOM 2348 C CA . ASP A 1 156 ? 17.469 -2.406 -3.503 1.00 13.58 156 ASP A CA 1
ATOM 2349 C C . ASP A 1 156 ? 16.656 -1.444 -4.346 1.00 12.74 156 ASP A C 1
ATOM 2350 O O . ASP A 1 156 ? 17.192 -0.775 -5.219 1.00 14.55 156 ASP A O 1
ATOM 2365 N N . GLN A 1 157 ? 15.347 -1.438 -4.188 1.00 11.77 157 GLN A N 1
ATOM 2366 C CA . GLN A 1 157 ? 14.492 -0.577 -4.980 1.00 12.73 157 GLN A CA 1
ATOM 2367 C C . GLN A 1 157 ? 14.815 0.877 -4.737 1.00 13.05 157 GLN A C 1
ATOM 2368 O O . GLN A 1 157 ? 15.374 1.254 -3.715 1.00 12.73 157 GLN A O 1
ATOM 2382 N N . PRO A 1 158 ? 14.486 1.778 -5.649 1.00 18.11 158 PRO A N 1
ATOM 2383 C CA . PRO A 1 158 ? 14.775 3.205 -5.416 1.00 17.19 158 PRO A CA 1
ATOM 2384 C C . PRO A 1 158 ? 14.035 3.758 -4.222 1.00 16.56 158 PRO A C 1
ATOM 2385 O O . PRO A 1 158 ? 13.028 3.283 -3.748 1.00 26.25 158 PRO A O 1
ATOM 2405 N N . LEU A 1 159 ? 14.641 4.844 -3.723 1.00 11.88 159 LEU A N 1
ATOM 2406 C CA . LEU A 1 159 ? 14.034 5.696 -2.729 1.00 10.78 159 LEU A CA 1
ATOM 2407 C C . LEU A 1 159 ? 12.675 6.179 -3.193 1.00 10.64 159 LEU A C 1
ATOM 2408 O O . LEU A 1 159 ? 12.588 6.692 -4.295 1.00 12.44 159 LEU A O 1
ATOM 2424 N N . THR A 1 160 ? 11.674 6.085 -2.371 1.00 11.31 160 THR A N 1
ATOM 2425 C CA . THR A 1 160 ? 10.334 6.628 -2.655 1.00 10.52 160 THR A CA 1
ATOM 2426 C C . THR A 1 160 ? 9.845 7.574 -1.598 1.00 10.40 160 THR A C 1
ATOM 2427 O O . THR A 1 160 ? 9.098 8.503 -1.945 1.00 11.15 160 THR A O 1
ATOM 2437 N N . GLY A 1 161 ? 10.169 7.360 -0.348 1.00 10.61 161 GLY A N 1
ATOM 2438 C CA . GLY A 1 161 ? 9.544 8.116 0.718 1.00 11.43 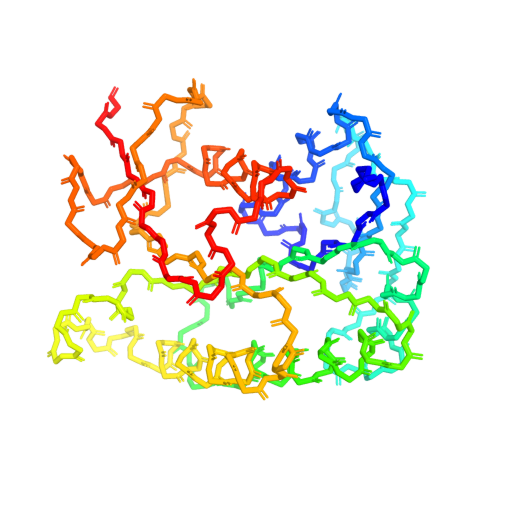161 GLY A CA 1
ATOM 2439 C C . GLY A 1 161 ? 8.047 7.908 0.835 1.00 11.87 161 GLY A C 1
ATOM 2440 O O . GLY A 1 161 ? 7.352 8.670 1.486 1.00 13.75 161 GLY A O 1
ATOM 2444 N N . ALA A 1 162 ? 7.535 6.839 0.225 1.00 11.84 162 ALA A N 1
ATOM 2445 C CA . ALA A 1 162 ? 6.081 6.637 0.090 1.00 13.29 162 ALA A CA 1
ATOM 2446 C C . ALA A 1 162 ? 5.616 5.365 0.796 1.00 11.31 162 ALA A C 1
ATOM 2447 O O . ALA A 1 162 ? 4.464 4.970 0.643 1.00 13.27 162 ALA A O 1
ATOM 2454 N N . TYR A 1 163 ? 6.511 4.734 1.527 1.00 10.69 163 TYR A N 1
ATOM 2455 C CA . TYR A 1 163 ? 6.231 3.507 2.246 1.00 10.60 163 TYR A CA 1
ATOM 2456 C C . TYR A 1 163 ? 5.241 3.787 3.377 1.00 11.11 163 TYR A C 1
ATOM 2457 O O . TYR A 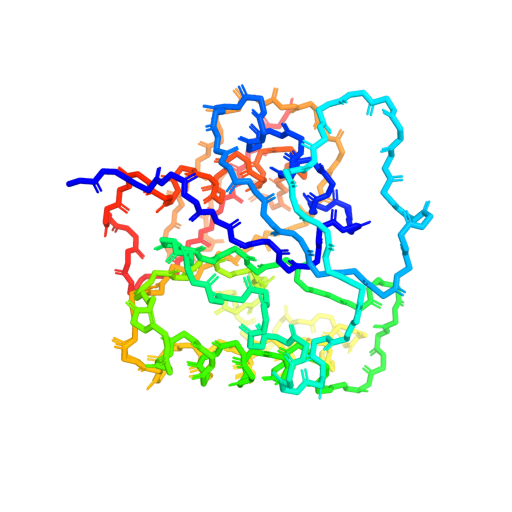1 163 ? 4.991 4.927 3.813 1.00 12.13 163 TYR A O 1
ATOM 2474 N N . THR A 1 164 ? 4.729 2.700 3.920 1.00 10.99 164 THR A N 1
ATOM 2475 C CA . THR A 1 164 ? 3.760 2.655 4.984 1.00 11.03 164 THR A CA 1
ATOM 2476 C C . THR A 1 164 ? 4.447 2.178 6.255 1.00 10.48 164 THR A C 1
ATOM 2477 O O . THR A 1 164 ? 5.253 1.239 6.163 1.00 11.44 164 THR A O 1
ATOM 2487 N N . VAL A 1 165 ? 4.127 2.789 7.372 1.00 10.85 165 VAL A N 1
ATOM 2488 C CA . VAL A 1 165 ? 4.669 2.339 8.653 1.00 11.15 165 VAL A CA 1
ATOM 2489 C C . VAL A 1 165 ? 3.534 1.897 9.558 1.00 11.14 165 VAL A C 1
ATOM 2490 O O . VAL A 1 165 ? 2.644 2.697 9.883 1.00 12.06 165 VAL A O 1
ATOM 2503 N N . THR A 1 166 ? 3.588 0.619 9.957 1.00 11.44 166 THR A N 1
ATOM 2504 C CA . THR A 1 166 ? 2.602 0.096 10.886 1.00 10.70 166 THR A CA 1
ATOM 2505 C C . THR A 1 166 ? 3.323 -0.221 12.186 1.00 11.16 166 THR A C 1
ATOM 2506 O O . THR A 1 166 ? 4.546 -0.166 12.259 1.00 12.35 166 THR A O 1
ATOM 2516 N N . LEU A 1 167 ? 2.550 -0.579 13.183 1.00 11.79 167 LEU A N 1
ATOM 2517 C CA . LEU A 1 167 ? 3.076 -0.863 14.492 1.00 12.66 167 LEU A CA 1
ATOM 2518 C C . LEU A 1 167 ? 3.030 -2.347 14.851 1.00 14.90 167 LEU A C 1
ATOM 2519 O O . LEU A 1 167 ? 3.451 -2.689 15.982 1.00 16.45 167 LEU A O 1
ATOM 2535 N N . ASP A 1 168 ? 2.574 -3.185 13.933 1.00 14.62 168 ASP A N 1
ATOM 2536 C CA . ASP A 1 168 ? 2.306 -4.570 14.246 1.00 15.05 168 ASP A CA 1
ATOM 2537 C C . ASP A 1 168 ? 2.894 -5.599 13.291 1.00 13.85 168 ASP A C 1
ATOM 2538 O O . ASP A 1 168 ? 2.677 -6.815 13.517 1.00 16.63 168 ASP A O 1
ATOM 2547 N N . GLY A 1 169 ? 3.662 -5.171 12.331 1.00 13.05 169 GLY A N 1
ATOM 2548 C CA . GLY A 1 169 ? 4.321 -6.102 11.446 1.00 12.53 169 GLY A CA 1
ATOM 2549 C C . GLY A 1 169 ? 3.465 -6.568 10.296 1.00 12.52 169 GLY A C 1
ATOM 2550 O O . GLY A 1 169 ? 3.896 -7.407 9.481 1.00 14.86 169 GLY A O 1
ATOM 2554 N N . ARG A 1 170 ? 2.234 -6.088 10.216 1.00 14.20 170 ARG A N 1
ATOM 2555 C CA . ARG A 1 170 ? 1.367 -6.303 9.075 1.00 15.56 170 ARG A CA 1
ATOM 2556 C C . ARG A 1 170 ? 1.489 -5.075 8.201 1.00 15.86 170 ARG A C 1
ATOM 2557 O O . ARG A 1 170 ? 1.705 -3.978 8.671 1.00 19.87 170 ARG A O 1
ATOM 2578 N N . GLY A 1 171 ? 1.337 -5.160 6.908 1.00 15.69 171 GLY A N 1
ATOM 2579 C CA . GLY A 1 171 ? 1.400 -3.990 6.069 1.00 16.02 171 GLY A CA 1
ATOM 2580 C C . GLY A 1 171 ? 1.305 -4.397 4.624 1.00 15.49 171 GLY A C 1
ATOM 2581 O O . GLY A 1 171 ? 1.042 -5.552 4.277 1.00 17.22 171 GLY A O 1
ATOM 2585 N N . PRO A 1 172 ? 1.508 -3.432 3.731 1.00 14.52 172 PRO A N 1
ATOM 2586 C CA . PRO A 1 172 ? 1.318 -3.729 2.283 1.00 15.88 172 PRO A CA 1
ATOM 2587 C C . PRO A 1 172 ? 2.306 -4.727 1.717 1.00 15.07 172 PRO A C 1
ATOM 2588 O O . PRO A 1 172 ? 1.950 -5.295 0.692 1.00 16.54 172 PRO A O 1
ATOM 2599 N N . SER A 1 173 ? 3.469 -5.019 2.305 1.00 13.12 173 SER A N 1
ATOM 2600 C CA . SER A 1 173 ? 4.364 -5.994 1.743 1.00 13.24 173 SER A CA 1
ATOM 2601 C C . SER A 1 173 ? 5.277 -6.523 2.834 1.00 12.50 173 SER A C 1
ATOM 2602 O O . SER A 1 173 ? 5.190 -6.098 3.973 1.00 12.19 173 SER A O 1
ATOM 2609 N N . ARG A 1 174 ? 6.162 -7.389 2.376 1.00 12.24 174 ARG A N 1
ATOM 2610 C CA . ARG A 1 174 ? 7.276 -7.888 3.221 1.00 12.37 174 ARG A CA 1
ATOM 2611 C C . ARG A 1 174 ? 8.592 -7.442 2.624 1.00 11.63 174 ARG A C 1
ATOM 2612 O O . ARG A 1 174 ? 9.594 -8.125 2.696 1.00 12.42 174 ARG A O 1
ATOM 2633 N N . VAL A 1 175 ? 8.619 -6.213 2.069 1.00 10.65 175 VAL A N 1
ATOM 2634 C CA . VAL A 1 175 ? 9.882 -5.640 1.589 1.00 10.79 175 VAL A CA 1
ATOM 2635 C C . VAL A 1 175 ? 9.899 -4.163 1.868 1.00 10.26 175 VAL A C 1
ATOM 2636 O O . VAL A 1 175 ? 8.885 -3.456 1.778 1.00 11.41 175 VAL A O 1
ATOM 2659 N N . ILE A 1 176 ? 11.097 -3.693 2.194 1.00 9.75 176 ILE A N 1
ATOM 2660 C CA . ILE A 1 176 ? 11.339 -2.258 2.262 1.00 9.53 176 ILE A CA 1
ATOM 2661 C C . ILE A 1 176 ? 12.647 -2.002 1.535 1.00 9.31 176 ILE A C 1
ATOM 2662 O O . ILE A 1 176 ? 13.619 -2.722 1.760 1.00 10.03 176 ILE A O 1
ATOM 2678 N N . SER A 1 177 ? 12.737 -1.007 0.671 1.00 9.35 177 SER A N 1
ATOM 2679 C CA . SER A 1 177 ? 14.025 -0.698 0.077 1.00 9.63 177 SER A CA 1
ATOM 2680 C C . SER A 1 177 ? 14.998 -0.188 1.145 1.00 8.82 177 SER A C 1
ATOM 2681 O O . SER A 1 177 ? 14.602 0.550 2.054 1.00 8.98 177 SER A O 1
ATOM 2692 N N . LYS A 1 178 ? 16.264 -0.507 1.015 1.00 9.27 178 LYS A N 1
ATOM 2693 C CA . LYS A 1 178 ? 17.288 0.047 1.891 1.00 8.88 178 LYS A CA 1
ATOM 2694 C C . LYS A 1 178 ? 17.196 1.562 1.956 1.00 8.34 178 LYS A C 1
ATOM 2695 O O . LYS A 1 178 ? 17.388 2.156 2.990 1.00 8.30 178 LYS A O 1
ATOM 2714 N N . HIS A 1 179 ? 16.914 2.191 0.822 1.00 8.73 179 HIS A N 1
ATOM 2715 C CA . HIS A 1 179 ? 16.825 3.638 0.780 1.00 9.22 179 HIS A CA 1
ATOM 2716 C C . HIS A 1 179 ? 15.660 4.138 1.566 1.00 8.64 179 HIS A C 1
ATOM 2717 O O . HIS A 1 179 ? 15.769 5.105 2.317 1.00 9.00 179 HIS A O 1
ATOM 2731 N N . ASP A 1 180 ? 14.487 3.517 1.428 1.00 8.62 180 ASP A N 1
ATOM 2732 C CA . ASP A 1 180 ? 13.319 3.865 2.203 1.00 8.32 180 ASP A CA 1
ATOM 2733 C C . ASP A 1 180 ? 13.501 3.576 3.680 1.00 8.32 180 ASP A C 1
ATOM 2734 O O . ASP A 1 180 ? 13.039 4.362 4.516 1.00 8.46 180 ASP A O 1
ATOM 2743 N N . LEU A 1 181 ? 14.171 2.476 4.019 1.00 8.28 181 LEU A N 1
ATOM 2744 C CA . LEU A 1 181 ? 14.461 2.182 5.426 1.00 8.46 181 LEU A CA 1
ATOM 2745 C C . LEU A 1 181 ? 15.310 3.305 6.012 1.00 8.02 181 LEU A C 1
ATOM 2746 O O . LEU A 1 181 ? 15.034 3.810 7.112 1.00 8.33 181 LEU A O 1
ATOM 2762 N N . GLY A 1 182 ? 16.331 3.751 5.278 1.00 8.16 182 GLY A N 1
ATOM 2763 C CA . GLY A 1 182 ? 17.119 4.854 5.774 1.00 8.93 182 GLY A CA 1
ATOM 2764 C C . GLY A 1 182 ? 16.338 6.147 5.913 1.00 8.31 182 GLY A C 1
ATOM 2765 O O . GLY A 1 182 ? 16.467 6.850 6.913 1.00 8.89 182 GLY A O 1
ATOM 2769 N N . HIS A 1 183 ? 15.493 6.430 4.940 1.00 8.40 183 HIS A N 1
ATOM 2770 C CA . HIS A 1 183 ? 14.629 7.602 4.987 1.00 8.28 183 HIS A CA 1
ATOM 2771 C C . HIS A 1 183 ? 13.763 7.546 6.227 1.00 8.36 183 HIS A C 1
ATOM 2772 O O . HIS A 1 183 ? 13.529 8.559 6.895 1.00 8.66 183 HIS A O 1
ATOM 2786 N N . PHE A 1 184 ? 13.258 6.368 6.563 1.00 8.63 184 PHE A N 1
ATOM 2787 C CA . PHE A 1 184 ? 12.419 6.213 7.729 1.00 9.05 184 PHE A CA 1
ATOM 2788 C C . PHE A 1 184 ? 13.224 6.420 8.998 1.00 9.47 184 PHE A C 1
ATOM 2789 O O . PHE A 1 184 ? 12.765 7.083 9.943 1.00 9.92 184 PHE A O 1
ATOM 2806 N N . MET A 1 185 ? 14.433 5.874 9.077 1.00 9.67 185 MET A N 1
ATOM 2807 C CA . MET A 1 185 ? 15.245 6.139 10.253 1.00 10.47 185 MET A CA 1
ATOM 2808 C C . MET A 1 185 ? 15.451 7.612 10.486 1.00 9.04 185 MET A C 1
ATOM 2809 O O . MET A 1 185 ? 15.410 8.090 11.623 1.00 9.66 185 MET A O 1
ATOM 2831 N N . LEU A 1 186 ? 15.662 8.372 9.404 1.00 8.98 186 LEU A N 1
ATOM 2832 C CA . LEU A 1 186 ? 15.780 9.811 9.510 1.00 9.66 186 LEU A CA 1
ATOM 2833 C C . LEU A 1 186 ? 14.480 10.480 9.906 1.00 9.30 186 LEU A C 1
ATOM 2834 O O . LEU A 1 186 ? 14.477 11.429 10.690 1.00 10.67 186 LEU A O 1
ATOM 2850 N N . ARG A 1 187 ? 13.357 9.994 9.408 1.00 9.94 187 ARG A N 1
ATOM 2851 C CA . ARG A 1 187 ? 12.086 10.594 9.815 1.00 10.68 187 ARG A CA 1
ATOM 2852 C C . ARG A 1 187 ? 11.901 10.507 11.285 1.00 10.17 187 ARG A C 1
ATOM 2853 O O . ARG A 1 187 ? 11.306 11.374 11.920 1.00 11.90 187 ARG A O 1
ATOM 2874 N N . CYS A 1 188 ? 12.357 9.405 11.887 1.00 10.43 188 CYS A N 1
ATOM 2875 C CA . CYS A 1 188 ? 12.188 9.165 13.307 1.00 10.67 188 CYS A CA 1
ATOM 2876 C C . CYS A 1 188 ? 12.967 10.203 14.116 1.00 11.10 188 CYS A C 1
ATOM 2877 O O . CYS A 1 188 ? 12.685 10.317 15.318 1.00 12.67 188 CYS A O 1
ATOM 2884 N N . LEU A 1 189 ? 13.900 10.926 13.530 1.00 10.93 189 LEU A N 1
ATOM 2885 C CA . LEU A 1 189 ? 14.566 11.985 14.234 1.00 11.85 189 LEU A CA 1
ATOM 2886 C C . LEU A 1 189 ? 13.743 13.254 14.413 1.00 12.18 189 LEU A C 1
ATOM 2887 O O . LEU A 1 189 ? 14.121 14.103 15.218 1.00 13.97 189 LEU A O 1
ATOM 2903 N N . THR A 1 190 ? 12.648 13.402 13.688 1.00 13.42 190 THR A N 1
ATOM 2904 C CA . THR A 1 190 ? 11.893 14.651 13.710 1.00 14.38 190 THR A CA 1
ATOM 2905 C C . THR A 1 190 ? 10.468 14.469 14.183 1.00 16.80 190 THR A C 1
ATOM 2906 O O . THR A 1 190 ? 9.610 15.355 14.095 1.00 17.92 190 THR A O 1
ATOM 2916 N N . THR A 1 191 ? 10.194 13.306 14.781 1.00 17.33 191 THR A N 1
ATOM 2917 C CA . THR A 1 191 ? 8.921 13.086 15.453 1.00 18.64 191 THR A CA 1
ATOM 2918 C C . THR A 1 191 ? 9.151 12.295 16.733 1.00 18.36 191 THR A C 1
ATOM 2919 O O . THR A 1 191 ? 10.103 11.504 16.814 1.00 17.22 191 THR A O 1
ATOM 2929 N N . ASP A 1 192 ? 8.252 12.481 17.719 1.00 18.61 192 ASP A N 1
ATOM 2930 C CA . ASP A 1 192 ? 8.230 11.607 18.877 1.00 17.53 192 ASP A CA 1
ATOM 2931 C C . ASP A 1 192 ? 7.206 10.467 18.754 1.00 16.24 192 ASP A C 1
ATOM 2932 O O . ASP A 1 192 ? 7.080 9.678 19.688 1.00 15.69 192 ASP A O 1
ATOM 2947 N N . GLU A 1 193 ? 6.516 10.442 17.600 1.00 16.95 193 GLU A N 1
ATOM 2948 C CA . GLU A 1 193 ? 5.324 9.582 17.575 1.00 17.87 193 GLU A CA 1
ATOM 2949 C C . GLU A 1 193 ? 5.627 8.085 17.680 1.00 16.89 193 GLU A C 1
ATOM 2950 O O . GLU A 1 193 ? 4.731 7.284 18.055 1.00 18.32 193 GLU A O 1
ATOM 2962 N N . TYR A 1 194 ? 6.850 7.683 17.345 1.00 14.48 194 TYR A N 1
ATOM 2963 C CA . TYR A 1 194 ? 7.224 6.313 17.437 1.00 13.54 194 TYR A CA 1
ATOM 2964 C C . TYR A 1 194 ? 8.070 5.996 18.661 1.00 12.78 194 TYR A C 1
ATOM 2965 O O . TYR A 1 194 ? 8.481 4.841 18.823 1.00 13.31 194 TYR A O 1
ATOM 2982 N N . ASP A 1 195 ? 8.400 6.960 19.516 1.00 13.41 195 ASP A N 1
ATOM 2983 C CA . ASP A 1 195 ? 9.215 6.659 20.664 1.00 13.34 195 ASP A CA 1
ATOM 2984 C C . ASP A 1 195 ? 8.492 5.672 21.548 1.00 13.55 195 ASP A C 1
ATOM 2985 O O . ASP A 1 195 ? 7.307 5.841 21.828 1.00 16.24 195 ASP A O 1
ATOM 2994 N N . GLY A 1 196 ? 9.186 4.645 21.961 1.00 13.21 196 GLY A N 1
ATOM 2995 C CA . GLY A 1 196 ? 8.650 3.583 22.765 1.00 14.22 196 GLY A CA 1
ATOM 2996 C C . GLY A 1 196 ? 7.821 2.580 22.005 1.00 14.20 196 GLY A C 1
ATOM 2997 O O . GLY A 1 196 ? 7.228 1.744 22.658 1.00 16.27 196 GLY A O 1
ATOM 3001 N N . HIS A 1 197 ? 7.814 2.655 20.682 1.00 14.01 197 HIS A N 1
ATOM 3002 C CA . HIS A 1 197 ? 7.067 1.771 19.838 1.00 13.67 197 HIS A CA 1
ATOM 3003 C C . HIS A 1 197 ? 7.988 0.952 18.948 1.00 12.00 197 HIS A C 1
ATOM 3004 O O . HIS A 1 197 ? 9.122 1.322 18.712 1.00 12.99 197 HIS A O 1
ATOM 3018 N N . SER A 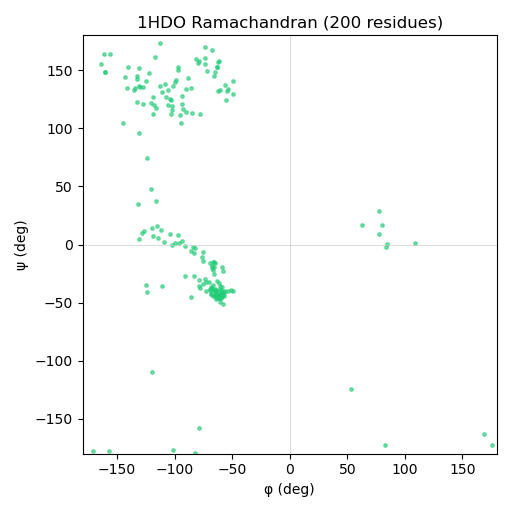1 198 ? 7.438 -0.132 18.443 1.00 12.12 198 SER A N 1
ATOM 3019 C CA . SER A 1 198 ? 7.993 -0.919 17.383 1.00 11.26 198 SER A CA 1
ATOM 3020 C C . SER A 1 198 ? 7.316 -0.527 16.089 1.00 11.12 198 SER A C 1
ATOM 3021 O O . SER A 1 198 ? 6.132 -0.309 16.069 1.00 14.06 198 SER A O 1
ATOM 3028 N N . THR A 1 199 ? 8.094 -0.479 15.018 1.00 10.06 199 THR A N 1
ATOM 3029 C CA . THR A 1 199 ? 7.641 0.045 13.759 1.00 9.62 199 THR A CA 1
ATOM 3030 C C . THR A 1 199 ? 8.013 -0.908 12.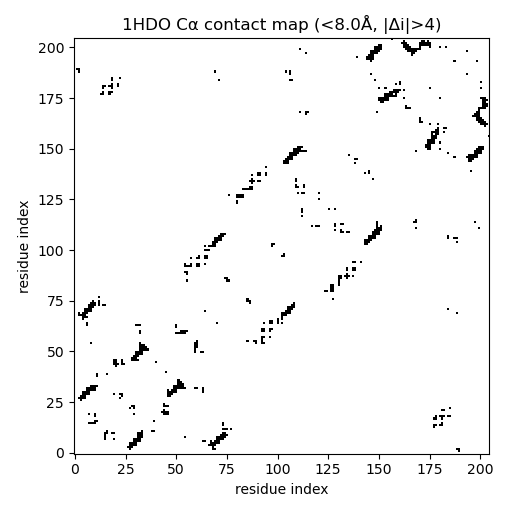645 1.00 9.53 199 THR A C 1
ATOM 3031 O O . THR A 1 199 ? 9.082 -1.529 12.652 1.00 10.71 199 THR A O 1
ATOM 3041 N N . TYR A 1 200 ? 7.135 -0.991 11.635 1.00 9.42 200 TYR A N 1
ATOM 3042 C CA . TYR A 1 200 ? 7.260 -1.896 10.514 1.00 9.57 200 TYR A CA 1
ATOM 3043 C C . TYR A 1 200 ? 7.066 -1.138 9.228 1.00 9.40 200 TYR A C 1
ATOM 3044 O O . TYR A 1 200 ? 5.951 -0.850 8.819 1.00 10.31 200 TYR A O 1
ATOM 3061 N N . PRO A 1 201 ? 8.174 -0.722 8.588 1.00 9.04 201 PRO A N 1
ATOM 3062 C CA . PRO A 1 201 ? 8.069 -0.073 7.290 1.00 9.44 201 PRO A CA 1
ATOM 3063 C C . PRO A 1 201 ? 8.031 -1.081 6.165 1.00 10.06 201 PRO A C 1
ATOM 3064 O O . PRO A 1 201 ? 8.825 -1.999 6.166 1.00 10.39 201 PRO A O 1
ATOM 3075 N N . SER A 1 202 ? 7.122 -0.909 5.206 1.00 9.57 202 SER A N 1
ATOM 3076 C CA . SER A 1 202 ? 7.043 -1.761 4.043 1.00 10.34 202 SER A CA 1
ATOM 3077 C C . SER A 1 202 ? 6.353 -0.953 2.910 1.00 10.47 202 SER A C 1
ATOM 3078 O O . SER A 1 202 ? 5.702 0.036 3.171 1.00 11.15 202 SER A O 1
ATOM 3085 N N . HIS A 1 203 ? 6.530 -1.495 1.714 1.00 11.47 203 HIS A N 1
ATOM 3086 C CA . HIS A 1 203 ? 5.998 -0.838 0.525 1.00 11.99 203 HIS A CA 1
ATOM 3087 C C . HIS A 1 203 ? 5.903 -1.825 -0.605 1.00 12.46 203 HIS A C 1
ATOM 3088 O O . HIS A 1 203 ? 6.722 -2.710 -0.705 1.00 13.38 203 HIS A O 1
ATOM 3102 N N . GLN A 1 204 ? 4.909 -1.606 -1.461 1.00 15.08 204 GLN A N 1
ATOM 3103 C CA . GLN A 1 204 ? 4.819 -2.344 -2.715 1.00 17.09 204 GLN A CA 1
ATOM 3104 C C . GLN A 1 204 ? 5.459 -1.490 -3.789 1.00 15.88 204 GLN A C 1
ATOM 3105 O O . GLN A 1 204 ? 4.931 -0.437 -4.147 1.00 18.54 204 GLN A O 1
ATOM 3119 N N . TYR A 1 205 ? 6.599 -1.960 -4.266 1.00 15.98 205 TYR A N 1
ATOM 3120 C CA . TYR A 1 205 ? 7.361 -1.234 -5.266 1.00 15.75 205 TYR A CA 1
ATOM 3121 C C . TYR A 1 205 ? 6.901 -1.517 -6.691 1.00 18.03 205 TYR A C 1
ATOM 3122 O O . TYR A 1 205 ? 7.169 -0.670 -7.543 1.00 21.99 205 TYR A O 1
#